Protein AF-A0A7S0E9S9-F1 (afdb_monomer_lite)

Secondary structure (DSSP, 8-state):
---EEEEEEEEEES---EE-PPPP-HHHHHHH--S-TT-EE-HHHHHHSTTSS-TTSSSS-HHHHHHHHHTTS---EEEEEEEEEEEEE-TT-TTTSHHHH-TTHHHHHHHHTGGGS-HHHHHHHHHHHHSTTSS-HHHHHHHHHHHHH-TT-HHHHHHHHHHHHHTT-HHHHHHHHHHHHHHS-TT--HHHHHHHHHHHHHT-HHHHHHHHHHHHHHHHHHHHHHTTB-TTS-BPPPGGG------

Sequence (247 aa):
DVNLVYANQQFFYESKWQWNVPELRVDDAIVHGPLPLMTLWKRRLWEATPHGFDEALPKGHEDWAFWLQLTRLPLQSRKIPEFLTQYRFKANSKMRNRERNNPEVPRLMRTLFADLYPVRKLLIDHYLLLQPKGFSESVQMDVSVSQHLHPHRSTPHLWVGMILQSKGDLKAACRAYNQSKLLSQPYDWQAAFRLWKALLLLGDARRAAREEEELRSLWGPVQLGWYGTDVDGRIVPHEADLPLLRD

Radius of gyration: 20.39 Å; chains: 1; bounding box: 50×35×62 Å

Foldseek 3Di:
DAFKEAEKAAEDDPDGDTGQQDDDDLVCLLPPNRGDPPIDGHVVLCVQQVCQLPLLQQPDCSSSLNSNSSNVDPHPYDYDHDNPHYDYDDPPDCVNCVCVVFVLRSLLSCLVVVVSDDVLSNLVSLVCCLAVPSDDPSRLVSLVVSCVVCVLALSSLQSVLSVCVSVVVLVSSLVSLVSSVVSDDLLSCSSLVSNLLSCLVVVVVVVNVVSVVSVCVNQNPVRSQQSCADPVSHRPPRPVPDDDPDD

pLDDT: mean 85.55, std 16.07, range [27.8, 98.62]

InterPro domains:
  IPR011990 Tetratricopeptide-like helical domain superfamily [SSF48452] (147-218)
  IPR029044 Nucleotide-diphospho-sugar transferases [G3DSA:3.90.550.10] (1-116)
  IPR029044 Nucleotide-diphospho-sugar transferases [SSF53448] (2-114)

Structure (mmCIF, N/CA/C/O backbone):
data_AF-A0A7S0E9S9-F1
#
_entry.id   AF-A0A7S0E9S9-F1
#
loop_
_atom_site.group_PDB
_atom_site.id
_atom_site.type_symbol
_atom_site.label_atom_id
_atom_site.label_alt_id
_atom_site.label_comp_id
_atom_site.label_asym_id
_atom_site.label_entity_id
_atom_site.label_seq_id
_atom_site.pdbx_PDB_ins_code
_atom_site.Cartn_x
_atom_site.Cartn_y
_atom_site.Cartn_z
_atom_site.occupancy
_atom_site.B_iso_or_equiv
_atom_site.auth_seq_id
_atom_site.auth_comp_id
_atom_site.auth_asym_id
_atom_site.auth_atom_id
_atom_site.pdbx_PDB_model_num
ATOM 1 N N . ASP A 1 1 ? 1.678 -14.579 -27.595 1.00 85.25 1 ASP A N 1
ATOM 2 C CA . ASP A 1 1 ? 1.693 -13.109 -27.748 1.00 85.25 1 ASP A CA 1
ATOM 3 C C . ASP A 1 1 ? 2.314 -12.378 -26.572 1.00 85.25 1 ASP A C 1
ATOM 5 O O . ASP A 1 1 ? 1.630 -12.080 -25.595 1.00 85.25 1 ASP A O 1
ATOM 9 N N . VAL A 1 2 ? 3.579 -11.973 -26.715 1.00 96.19 2 VAL A N 1
ATOM 10 C CA . VAL A 1 2 ? 4.258 -11.109 -25.735 1.00 96.19 2 VAL A CA 1
ATOM 11 C C . VAL A 1 2 ? 3.404 -9.868 -25.441 1.00 96.19 2 VAL A C 1
ATOM 13 O O . VAL A 1 2 ? 2.893 -9.219 -26.364 1.00 96.19 2 VAL A O 1
ATOM 16 N N . ASN A 1 3 ? 3.192 -9.566 -24.161 1.00 96.44 3 ASN A N 1
ATOM 17 C CA . ASN A 1 3 ? 2.394 -8.421 -23.709 1.00 96.44 3 ASN A CA 1
ATOM 18 C C . ASN A 1 3 ? 3.118 -7.502 -22.720 1.00 96.44 3 ASN A C 1
ATOM 20 O O . ASN A 1 3 ? 2.603 -6.419 -22.446 1.00 96.44 3 ASN A O 1
ATOM 24 N N . LEU A 1 4 ? 4.306 -7.897 -22.266 1.00 96.50 4 LEU A N 1
ATOM 25 C CA . LEU A 1 4 ? 5.179 -7.125 -21.395 1.00 96.50 4 LEU A CA 1
ATOM 26 C C . LEU A 1 4 ? 6.637 -7.392 -21.796 1.00 96.50 4 LEU A C 1
ATOM 28 O O . LEU A 1 4 ? 7.020 -8.540 -22.005 1.00 96.50 4 LEU A O 1
ATOM 32 N N . VAL A 1 5 ? 7.440 -6.344 -21.949 1.00 96.94 5 VAL A N 1
ATOM 33 C CA . VAL A 1 5 ? 8.847 -6.420 -22.354 1.00 96.94 5 VAL A CA 1
ATOM 34 C C . VAL A 1 5 ? 9.673 -5.533 -21.442 1.00 96.94 5 VAL A C 1
ATOM 36 O O . VAL A 1 5 ? 9.363 -4.359 -21.263 1.00 96.94 5 VAL A O 1
ATOM 39 N N . TYR A 1 6 ? 10.748 -6.082 -20.900 1.00 96.25 6 TYR A N 1
ATOM 40 C CA . TYR A 1 6 ? 11.690 -5.345 -20.068 1.00 96.25 6 TYR A CA 1
ATOM 41 C C . TYR A 1 6 ? 13.115 -5.779 -20.385 1.00 96.25 6 TYR A C 1
ATOM 43 O O . TYR A 1 6 ? 13.347 -6.823 -20.995 1.00 96.25 6 TYR A O 1
ATOM 51 N N . ALA A 1 7 ? 14.070 -4.954 -19.985 1.00 96.75 7 ALA A N 1
ATOM 52 C CA . ALA A 1 7 ? 15.483 -5.180 -20.228 1.00 96.75 7 ALA A CA 1
ATOM 53 C C . ALA A 1 7 ? 16.283 -4.938 -18.953 1.00 96.75 7 ALA A C 1
ATOM 55 O O . ALA A 1 7 ? 15.790 -4.305 -18.014 1.00 96.75 7 ALA A O 1
ATOM 56 N N . ASN A 1 8 ? 17.532 -5.391 -18.941 1.00 96.88 8 ASN A N 1
ATOM 57 C CA . ASN A 1 8 ? 18.446 -5.050 -17.864 1.00 96.88 8 ASN A CA 1
ATOM 58 C C . ASN A 1 8 ? 18.644 -3.525 -17.771 1.00 96.88 8 ASN A C 1
ATOM 60 O O . ASN A 1 8 ? 18.523 -2.789 -18.759 1.00 96.88 8 ASN A O 1
ATOM 64 N N . GLN A 1 9 ? 18.938 -3.044 -16.562 1.00 95.56 9 GLN A N 1
ATOM 65 C CA . GLN A 1 9 ? 19.070 -1.617 -16.276 1.00 95.56 9 GLN A CA 1
ATOM 66 C C . GLN A 1 9 ? 20.500 -1.262 -15.889 1.00 95.56 9 GLN A C 1
ATOM 68 O O . GLN A 1 9 ? 21.129 -1.950 -15.092 1.00 95.56 9 GLN A O 1
ATOM 73 N N . GLN A 1 10 ? 21.011 -0.163 -16.433 1.00 95.62 10 GLN A N 1
ATOM 74 C CA . GLN A 1 10 ? 22.318 0.376 -16.093 1.00 95.62 10 GLN A CA 1
ATOM 75 C C . GLN A 1 10 ? 22.183 1.808 -15.590 1.00 95.62 10 GLN A C 1
ATOM 77 O O . GLN A 1 10 ? 21.452 2.634 -16.146 1.00 95.62 10 GLN A O 1
ATOM 82 N N . PHE A 1 11 ? 22.903 2.100 -14.513 1.00 94.25 11 PHE A N 1
ATOM 83 C CA . PHE A 1 11 ? 23.080 3.459 -14.043 1.00 94.25 11 PHE A CA 1
ATOM 84 C C . PHE A 1 11 ? 24.145 4.187 -14.857 1.00 94.25 11 PHE A C 1
ATOM 86 O O . PHE A 1 11 ? 25.163 3.609 -15.234 1.00 94.25 11 PHE A O 1
ATOM 93 N N . PHE A 1 12 ? 23.907 5.475 -15.092 1.00 93.69 12 PHE A N 1
ATOM 94 C CA . PHE A 1 12 ? 24.896 6.400 -15.639 1.00 93.69 12 PHE A CA 1
ATOM 95 C C . PHE A 1 12 ? 24.984 7.669 -14.779 1.00 93.69 12 PHE A C 1
ATOM 97 O O . PHE A 1 12 ? 24.180 7.856 -13.864 1.00 93.69 12 PHE A O 1
ATOM 104 N N . TYR A 1 13 ? 25.923 8.564 -15.106 1.00 93.25 13 TYR A N 1
ATOM 105 C CA . TYR A 1 13 ? 26.271 9.785 -14.361 1.00 93.25 13 TYR A CA 1
ATOM 106 C C . TYR A 1 13 ? 27.179 9.504 -13.150 1.00 93.25 13 TYR A C 1
ATOM 108 O O . TYR A 1 13 ? 28.388 9.414 -13.337 1.00 93.25 13 TYR A O 1
ATOM 116 N N . GLU A 1 14 ? 26.644 9.323 -11.941 1.00 93.69 14 GLU A N 1
ATOM 117 C CA . GLU A 1 14 ? 27.456 9.130 -10.717 1.00 93.69 14 GLU A CA 1
ATOM 118 C C . GLU A 1 14 ? 27.648 7.651 -10.319 1.00 93.69 14 GLU A C 1
ATOM 120 O O . GLU A 1 14 ? 28.295 7.346 -9.321 1.00 93.69 14 GLU A O 1
ATOM 125 N N . SER A 1 15 ? 27.078 6.711 -11.073 1.00 91.44 15 SER A N 1
ATOM 126 C CA . SER A 1 15 ? 27.261 5.270 -10.870 1.00 91.44 15 SER A CA 1
ATOM 127 C C . SER A 1 15 ? 27.250 4.553 -12.213 1.00 91.44 15 SER A C 1
ATOM 129 O O . SER A 1 15 ? 26.647 5.040 -13.166 1.00 91.44 15 SER A O 1
ATOM 131 N N . LYS A 1 16 ? 27.920 3.399 -12.268 1.00 94.12 16 LYS A N 1
ATOM 132 C CA . LYS A 1 16 ? 27.912 2.455 -13.399 1.00 94.12 16 LYS A CA 1
ATOM 133 C C . LYS A 1 16 ? 27.284 1.112 -13.022 1.00 94.12 16 LYS A C 1
ATOM 135 O O . LYS A 1 16 ? 27.481 0.127 -13.728 1.00 94.12 16 LYS A O 1
ATOM 140 N N . TRP A 1 17 ? 26.595 1.053 -11.881 1.00 94.81 17 TRP A N 1
ATOM 141 C CA . TRP A 1 17 ? 25.988 -0.179 -11.394 1.00 94.81 17 TRP A CA 1
ATOM 142 C C . TRP A 1 17 ? 24.982 -0.737 -12.405 1.00 94.81 17 TRP A C 1
ATOM 144 O O . TRP A 1 17 ? 24.288 0.008 -13.102 1.00 94.81 17 TRP A O 1
ATOM 154 N N . GLN A 1 18 ? 24.933 -2.059 -12.476 1.00 95.75 18 GLN A N 1
ATOM 155 C CA . GLN A 1 18 ? 24.149 -2.817 -13.434 1.00 95.75 18 GLN A CA 1
ATOM 156 C C . GLN A 1 18 ? 23.179 -3.723 -12.683 1.00 95.75 18 GLN A C 1
ATOM 158 O O . GLN A 1 18 ? 23.591 -4.574 -11.894 1.00 95.75 18 GLN A O 1
ATOM 163 N N . TRP A 1 19 ? 21.892 -3.552 -12.961 1.00 93.62 19 TRP A N 1
ATOM 164 C CA . TRP A 1 19 ? 20.845 -4.452 -12.517 1.00 93.62 19 TRP A CA 1
ATOM 165 C C . TRP A 1 19 ? 20.581 -5.498 -13.592 1.00 93.62 19 TRP A C 1
ATOM 167 O O . TRP A 1 19 ? 20.004 -5.206 -14.644 1.00 93.62 19 TRP A O 1
ATOM 177 N N . ASN A 1 20 ? 20.978 -6.732 -13.301 1.00 95.12 20 ASN A N 1
ATOM 178 C CA . ASN A 1 20 ? 20.456 -7.887 -14.012 1.00 95.12 20 ASN A CA 1
ATOM 179 C C . ASN A 1 20 ? 19.049 -8.163 -13.476 1.00 95.12 20 ASN A C 1
ATOM 181 O O . ASN A 1 20 ? 18.901 -8.784 -12.426 1.00 95.12 20 ASN A O 1
ATOM 185 N N . VAL A 1 21 ? 18.032 -7.642 -14.163 1.00 93.62 21 VAL A N 1
ATOM 186 C CA . VAL A 1 21 ? 16.632 -7.732 -13.729 1.00 93.62 21 VAL A CA 1
ATOM 187 C C . VAL A 1 21 ? 16.229 -9.208 -13.732 1.00 93.62 21 VAL A C 1
ATOM 189 O O . VAL A 1 21 ? 16.442 -9.868 -14.751 1.00 93.62 21 VAL A O 1
ATOM 192 N N . PRO A 1 22 ? 15.705 -9.777 -12.638 1.00 91.50 22 PRO A N 1
ATOM 193 C CA . PRO A 1 22 ? 15.319 -11.185 -12.614 1.00 91.50 22 PRO A CA 1
ATOM 194 C C . PRO A 1 22 ? 14.169 -11.488 -13.589 1.00 91.50 22 PRO A C 1
ATOM 196 O O . PRO A 1 22 ? 13.550 -10.598 -14.181 1.00 91.50 22 PRO A O 1
ATOM 199 N N . GLU A 1 23 ? 13.891 -12.774 -13.802 1.00 92.00 23 GLU A N 1
ATOM 200 C CA . GLU A 1 23 ? 12.621 -13.156 -14.422 1.00 92.00 23 GLU A CA 1
ATOM 201 C C . GLU A 1 23 ? 11.463 -12.690 -13.533 1.00 92.00 23 GLU A C 1
ATOM 203 O O . GLU A 1 23 ? 11.547 -12.783 -12.308 1.00 92.00 23 GLU A O 1
ATOM 208 N N . LEU A 1 24 ? 10.396 -12.171 -14.142 1.00 90.56 24 LEU A N 1
ATOM 209 C CA . LEU A 1 24 ? 9.262 -11.631 -13.402 1.00 90.56 24 LEU A CA 1
ATOM 210 C C . LEU A 1 24 ? 8.580 -12.745 -12.605 1.00 90.56 24 LEU A C 1
ATOM 212 O O . LEU A 1 24 ? 8.007 -13.675 -13.174 1.00 90.56 24 LEU A O 1
ATOM 216 N N . ARG A 1 25 ? 8.604 -12.617 -11.279 1.00 88.31 25 ARG A N 1
ATOM 217 C CA . ARG A 1 25 ? 7.921 -13.524 -10.362 1.00 88.31 25 ARG A CA 1
ATOM 218 C C . ARG A 1 25 ? 7.172 -12.741 -9.297 1.00 88.31 25 ARG A C 1
ATOM 220 O O . ARG A 1 25 ? 7.616 -11.682 -8.863 1.00 88.31 25 ARG A O 1
ATOM 227 N N . VAL A 1 26 ? 6.029 -13.273 -8.873 1.00 85.19 26 VAL A N 1
ATOM 228 C CA . VAL A 1 26 ? 5.164 -12.605 -7.891 1.00 85.19 26 VAL A CA 1
ATOM 229 C C . VAL A 1 26 ? 5.835 -12.514 -6.519 1.00 85.19 26 VAL A C 1
ATOM 231 O O . VAL A 1 26 ? 5.758 -11.471 -5.881 1.00 85.19 26 VAL A O 1
ATOM 234 N N . ASP A 1 27 ? 6.525 -13.571 -6.088 1.00 86.44 27 ASP A N 1
ATOM 235 C CA . ASP A 1 27 ? 7.239 -13.636 -4.806 1.00 86.44 27 ASP A CA 1
ATOM 236 C C . ASP A 1 27 ? 8.378 -12.611 -4.704 1.00 86.44 27 ASP A C 1
ATOM 238 O O . ASP A 1 27 ? 8.562 -11.999 -3.657 1.00 86.44 27 ASP A O 1
ATOM 242 N N . ASP A 1 28 ? 9.096 -12.366 -5.798 1.00 86.56 28 ASP A N 1
ATOM 243 C CA . ASP A 1 28 ? 10.108 -11.308 -5.869 1.00 86.56 28 ASP A CA 1
ATOM 244 C C . ASP A 1 28 ? 9.462 -9.913 -5.937 1.00 86.56 28 ASP A C 1
ATOM 246 O O . ASP A 1 28 ? 9.847 -8.983 -5.219 1.00 86.56 28 ASP A O 1
ATOM 250 N N . ALA A 1 29 ? 8.396 -9.783 -6.737 1.00 88.25 29 ALA A N 1
ATOM 251 C CA . ALA A 1 29 ? 7.676 -8.531 -6.917 1.00 88.25 29 ALA A CA 1
ATOM 252 C C . ALA A 1 29 ? 7.143 -7.960 -5.600 1.00 88.25 29 ALA A C 1
ATOM 254 O O . ALA A 1 29 ? 7.216 -6.750 -5.407 1.00 88.25 29 ALA A O 1
ATOM 255 N N . ILE A 1 30 ? 6.640 -8.797 -4.685 1.00 88.19 30 ILE A N 1
ATOM 256 C CA . ILE A 1 30 ? 6.103 -8.345 -3.389 1.00 88.19 30 ILE A CA 1
ATOM 257 C C . ILE A 1 30 ? 7.173 -7.818 -2.422 1.00 88.19 30 ILE A C 1
ATOM 259 O O . ILE A 1 30 ? 6.808 -7.134 -1.460 1.00 88.19 30 ILE A O 1
ATOM 263 N N . VAL A 1 31 ? 8.461 -8.108 -2.660 1.00 82.44 31 VAL A N 1
ATOM 264 C CA . VAL A 1 31 ? 9.576 -7.707 -1.782 1.00 82.44 31 VAL A CA 1
ATOM 265 C C . VAL A 1 31 ? 10.400 -6.562 -2.368 1.00 82.44 31 VAL A C 1
ATOM 267 O O . VAL A 1 31 ? 10.740 -5.640 -1.629 1.00 82.44 31 VAL A O 1
ATOM 270 N N . HIS A 1 32 ? 10.725 -6.605 -3.662 1.00 77.94 32 HIS A N 1
ATOM 271 C CA . HIS A 1 32 ? 11.773 -5.748 -4.231 1.00 77.94 32 HIS A CA 1
ATOM 272 C C . HIS A 1 32 ? 11.301 -4.750 -5.292 1.00 77.94 32 HIS A C 1
ATOM 274 O O . HIS A 1 32 ? 12.059 -3.847 -5.642 1.00 77.94 32 HIS A O 1
ATOM 280 N N . GLY A 1 33 ? 10.066 -4.873 -5.785 1.00 80.56 33 GLY A N 1
ATOM 281 C CA . GLY A 1 33 ? 9.650 -4.166 -6.995 1.00 80.56 33 GLY A CA 1
ATOM 282 C C . GLY A 1 33 ? 10.328 -4.794 -8.223 1.00 80.56 33 GLY A C 1
ATOM 283 O O . GLY A 1 33 ? 11.543 -4.700 -8.385 1.00 80.56 33 GLY A O 1
ATOM 284 N N . PRO A 1 34 ? 9.579 -5.464 -9.109 1.00 82.75 34 PRO A N 1
ATOM 285 C CA . PRO A 1 34 ? 10.188 -6.469 -9.979 1.00 82.75 34 PRO A CA 1
ATOM 286 C C . PRO A 1 34 ? 10.826 -5.909 -11.255 1.00 82.75 34 PRO A C 1
ATOM 288 O O . PRO A 1 34 ? 11.568 -6.624 -11.925 1.00 82.75 34 PRO A O 1
ATOM 291 N N . LEU A 1 35 ? 10.490 -4.676 -11.654 1.00 91.00 35 LEU A N 1
ATOM 292 C CA . LEU A 1 35 ? 10.733 -4.191 -13.012 1.00 91.00 35 LEU A CA 1
ATOM 293 C C . LEU A 1 35 ? 11.212 -2.731 -13.046 1.00 91.00 35 LEU A C 1
ATOM 295 O O . LEU A 1 35 ? 10.729 -1.902 -12.269 1.00 91.00 35 LEU A O 1
ATOM 299 N N . PRO A 1 36 ? 12.108 -2.374 -13.985 1.00 90.56 36 PRO A N 1
ATOM 300 C CA . PRO A 1 36 ? 12.452 -0.984 -14.253 1.00 90.56 36 PRO A CA 1
ATOM 301 C C . PRO A 1 36 ? 11.240 -0.162 -14.703 1.00 90.56 36 PRO A C 1
ATOM 303 O O . PRO A 1 36 ? 10.400 -0.647 -15.462 1.00 90.56 36 PRO A O 1
ATOM 306 N N . LEU A 1 37 ? 11.216 1.125 -14.345 1.00 84.25 37 LEU A N 1
ATOM 307 C CA . LEU A 1 37 ? 10.158 2.067 -14.743 1.00 84.25 37 LEU A CA 1
ATOM 308 C C . LEU A 1 37 ? 9.925 2.124 -16.267 1.00 84.25 37 LEU A C 1
ATOM 310 O O . LEU A 1 37 ? 8.798 2.293 -16.711 1.00 84.25 37 LEU A O 1
ATOM 314 N N . MET A 1 38 ? 10.983 1.952 -17.068 1.00 89.06 38 MET A N 1
ATOM 315 C CA . MET A 1 38 ? 10.934 2.007 -18.540 1.00 89.06 38 MET A CA 1
ATOM 316 C C . MET A 1 38 ? 10.473 0.694 -19.197 1.00 89.06 38 MET A C 1
ATOM 318 O O . MET A 1 38 ? 10.679 0.495 -20.394 1.00 89.06 38 MET A O 1
ATOM 322 N N . THR A 1 39 ? 9.891 -0.225 -18.426 1.00 93.88 39 THR A N 1
ATOM 323 C CA . THR A 1 39 ? 9.260 -1.437 -18.962 1.00 93.88 39 THR A CA 1
ATOM 324 C C . THR A 1 39 ? 8.202 -1.057 -19.997 1.00 93.88 39 THR A C 1
ATOM 326 O O . THR A 1 39 ? 7.487 -0.078 -19.830 1.00 93.88 39 THR A O 1
ATOM 329 N N . LEU A 1 40 ? 8.082 -1.829 -21.075 1.00 95.56 40 LEU A N 1
ATOM 330 C CA . LEU A 1 40 ? 7.039 -1.645 -22.078 1.00 95.56 40 LEU A CA 1
ATOM 331 C C . LEU A 1 40 ? 5.944 -2.685 -21.875 1.00 95.56 40 LEU A C 1
ATOM 333 O O . LEU A 1 40 ? 6.213 -3.867 -21.673 1.00 95.56 40 LEU A O 1
ATOM 337 N N . TRP A 1 41 ? 4.691 -2.267 -21.987 1.00 95.75 41 TRP A N 1
ATOM 338 C CA . TRP A 1 41 ? 3.542 -3.158 -21.880 1.00 95.75 41 TRP A CA 1
ATOM 339 C C . TRP A 1 41 ? 2.504 -2.832 -22.949 1.00 95.75 41 TRP A C 1
ATOM 341 O O . TRP A 1 41 ? 2.408 -1.710 -23.447 1.00 95.75 41 TRP A O 1
ATOM 351 N N . LYS A 1 42 ? 1.699 -3.829 -23.329 1.00 96.25 42 LYS A N 1
ATOM 352 C CA . LYS A 1 42 ? 0.546 -3.593 -24.206 1.00 96.25 42 LYS A CA 1
ATOM 353 C C . LYS A 1 42 ? -0.498 -2.764 -23.461 1.00 96.25 42 LYS A C 1
ATOM 355 O O . LYS A 1 42 ? -0.819 -3.072 -22.317 1.00 96.25 42 LYS A O 1
ATOM 360 N N . ARG A 1 43 ? -1.115 -1.800 -24.152 1.00 95.56 43 ARG A N 1
ATOM 361 C CA . ARG A 1 43 ? -2.188 -0.932 -23.629 1.00 95.56 43 ARG A CA 1
ATOM 362 C C . ARG A 1 43 ? -3.297 -1.693 -22.887 1.00 95.56 43 ARG A C 1
ATOM 364 O O . ARG A 1 43 ? -3.730 -1.244 -21.837 1.00 95.56 43 ARG A O 1
ATOM 371 N N . ARG A 1 44 ? -3.678 -2.884 -23.361 1.00 94.81 44 ARG A N 1
ATOM 372 C CA . ARG A 1 44 ? -4.679 -3.737 -22.694 1.00 94.81 44 ARG A CA 1
ATOM 373 C C . ARG A 1 44 ? -4.346 -4.088 -21.237 1.00 94.81 44 ARG A C 1
ATOM 375 O O . ARG A 1 44 ? -5.254 -4.360 -20.470 1.00 94.81 44 ARG A O 1
ATOM 382 N N . LEU A 1 45 ? -3.060 -4.136 -20.866 1.00 95.19 45 LEU A N 1
ATOM 383 C CA . LEU A 1 45 ? -2.653 -4.372 -19.478 1.00 95.19 45 LEU A CA 1
ATOM 384 C C . LEU A 1 45 ? -2.936 -3.140 -18.612 1.00 95.19 45 LEU A C 1
ATOM 386 O O . LEU A 1 45 ? -3.454 -3.296 -17.518 1.00 95.19 45 LEU A O 1
ATOM 390 N N . TRP A 1 46 ? -2.686 -1.935 -19.134 1.00 94.75 46 TRP A N 1
ATOM 391 C CA . TRP A 1 46 ? -3.034 -0.676 -18.466 1.00 94.75 46 TRP A CA 1
ATOM 392 C C . TRP A 1 46 ? -4.544 -0.538 -18.248 1.00 94.75 46 TRP A C 1
ATOM 394 O O . TRP A 1 46 ? -4.997 -0.178 -17.170 1.00 94.75 46 TRP A O 1
ATOM 404 N N . GLU A 1 47 ? -5.336 -0.872 -19.265 1.00 94.25 47 GLU A N 1
ATOM 405 C CA . GLU A 1 47 ? -6.801 -0.830 -19.175 1.00 94.25 47 GLU A CA 1
ATOM 406 C C . GLU A 1 47 ? -7.365 -1.881 -18.202 1.00 94.25 47 GLU A C 1
ATOM 408 O O . GLU A 1 47 ? -8.459 -1.701 -17.677 1.00 94.25 47 GLU A O 1
ATOM 413 N N . ALA A 1 48 ? -6.619 -2.961 -17.940 1.00 93.19 48 ALA A N 1
ATOM 414 C CA . ALA A 1 48 ? -7.006 -4.027 -17.017 1.00 93.19 48 ALA A CA 1
ATOM 415 C C . ALA A 1 48 ? -6.557 -3.787 -15.564 1.00 93.19 48 ALA A C 1
ATOM 417 O O . ALA A 1 48 ? -7.007 -4.501 -14.669 1.00 93.19 48 ALA A O 1
ATOM 418 N N . THR A 1 49 ? -5.674 -2.817 -15.308 1.00 91.19 49 THR A N 1
ATOM 419 C CA . THR A 1 49 ? -5.244 -2.456 -13.950 1.00 91.19 49 THR A CA 1
ATOM 420 C C . THR A 1 49 ? -6.144 -1.363 -13.378 1.00 91.19 49 THR A C 1
ATOM 422 O O . THR A 1 49 ? -6.125 -0.240 -13.893 1.00 91.19 49 THR A O 1
ATOM 425 N N . PRO A 1 50 ? -6.924 -1.638 -12.319 1.00 80.75 50 PRO A N 1
ATOM 426 C CA . PRO A 1 50 ? -7.707 -0.602 -11.669 1.00 80.75 50 PRO A CA 1
ATOM 427 C C . PRO A 1 50 ? -6.726 0.372 -11.012 1.00 80.75 50 PRO A C 1
ATOM 429 O O . PRO A 1 50 ? -6.014 -0.015 -10.100 1.00 80.75 50 PRO A O 1
ATOM 432 N N . HIS A 1 51 ? -6.705 1.632 -11.456 1.00 85.50 51 HIS A N 1
ATOM 433 C CA . HIS A 1 51 ? -5.889 2.741 -10.919 1.00 85.50 51 HIS A CA 1
ATOM 434 C C . HIS A 1 51 ? -4.489 2.940 -11.513 1.00 85.50 51 HIS A C 1
ATOM 436 O O . HIS A 1 51 ? -3.857 3.932 -11.169 1.00 85.50 51 HIS A O 1
ATOM 442 N N . GLY A 1 52 ? -4.025 2.093 -12.440 1.00 89.69 52 GLY A N 1
ATOM 443 C CA . GLY A 1 52 ? -2.738 2.304 -13.119 1.00 89.69 52 GLY A CA 1
ATOM 444 C C . GLY A 1 52 ? -1.594 2.557 -12.124 1.00 89.69 52 GLY A C 1
ATOM 445 O O . GLY A 1 52 ? -1.379 1.755 -11.213 1.00 89.69 52 GLY A O 1
ATOM 446 N N . PHE A 1 53 ? -0.896 3.686 -12.274 1.00 90.75 53 PHE A N 1
ATOM 447 C CA . PHE A 1 53 ? -0.022 4.223 -11.226 1.00 90.75 53 PHE A CA 1
ATOM 448 C C . PHE A 1 53 ? -0.886 4.777 -10.090 1.00 90.75 53 PHE A C 1
ATOM 450 O O . PHE A 1 53 ? -1.492 5.833 -10.237 1.00 90.75 53 PHE A O 1
ATOM 457 N N . ASP A 1 54 ? -0.968 4.043 -8.979 1.00 90.75 54 ASP A N 1
ATOM 458 C CA . ASP A 1 54 ? -1.964 4.312 -7.941 1.00 90.75 54 ASP A CA 1
ATOM 459 C C . ASP A 1 54 ? -1.689 5.631 -7.187 1.00 90.75 54 ASP A C 1
ATOM 461 O O . ASP A 1 54 ? -0.879 5.681 -6.261 1.00 90.75 54 ASP A O 1
ATOM 465 N N . GLU A 1 55 ? -2.406 6.689 -7.574 1.00 87.75 55 GLU A N 1
ATOM 466 C CA . GLU A 1 55 ? -2.309 8.044 -7.009 1.00 87.75 55 GLU A CA 1
ATOM 467 C C . GLU A 1 55 ? -2.839 8.160 -5.573 1.00 87.75 55 GLU A C 1
ATOM 469 O O . GLU A 1 55 ? -2.615 9.174 -4.910 1.00 87.75 55 GLU A O 1
ATOM 474 N N . ALA A 1 56 ? -3.518 7.129 -5.056 1.00 87.06 56 ALA A N 1
ATOM 475 C CA . ALA A 1 56 ? -3.916 7.139 -3.660 1.00 87.06 56 ALA A CA 1
ATOM 476 C C . ALA A 1 56 ? -2.712 6.937 -2.731 1.00 87.06 56 ALA A C 1
ATOM 478 O O . ALA A 1 56 ? -2.782 7.346 -1.570 1.00 87.06 56 ALA A O 1
ATOM 479 N N . LEU A 1 57 ? -1.620 6.323 -3.196 1.00 88.62 57 LEU A N 1
ATOM 480 C CA . LEU A 1 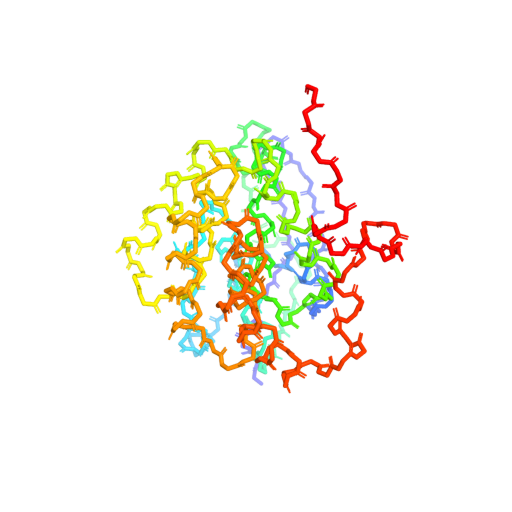57 ? -0.424 6.153 -2.378 1.00 88.62 57 LEU A CA 1
ATOM 481 C C . LEU A 1 57 ? 0.278 7.496 -2.131 1.00 88.62 57 LEU A C 1
ATOM 483 O O . LEU A 1 57 ? 0.499 8.263 -3.067 1.00 88.62 57 LEU A O 1
ATOM 487 N N . PRO A 1 58 ? 0.704 7.772 -0.885 1.00 84.44 58 PRO A N 1
ATOM 488 C CA . PRO A 1 58 ? 1.615 8.876 -0.613 1.00 84.44 58 PRO A CA 1
ATOM 489 C C . PRO A 1 58 ? 2.894 8.766 -1.441 1.00 84.44 58 PRO A C 1
ATOM 491 O O . PRO A 1 58 ? 3.369 7.660 -1.697 1.00 84.44 58 PRO A O 1
ATOM 494 N N . LYS A 1 59 ? 3.463 9.913 -1.827 1.00 75.38 59 LYS A N 1
ATOM 495 C CA . LYS A 1 59 ? 4.400 10.033 -2.957 1.00 75.38 59 LYS A CA 1
ATOM 496 C C . LYS A 1 59 ? 5.453 8.921 -3.051 1.00 75.38 59 LYS A C 1
ATOM 498 O O . LYS A 1 59 ? 6.278 8.709 -2.148 1.00 75.38 59 LYS A O 1
ATOM 503 N N . GLY A 1 60 ? 5.513 8.338 -4.244 1.00 74.81 60 GLY A N 1
ATOM 504 C CA . GLY A 1 60 ? 6.418 7.287 -4.682 1.00 74.81 60 GLY A CA 1
ATOM 505 C C . GLY A 1 60 ? 5.877 5.870 -4.409 1.00 74.81 60 GLY A C 1
ATOM 506 O O . GLY A 1 60 ? 5.151 5.645 -3.449 1.00 74.81 60 GLY A O 1
ATOM 507 N N . HIS A 1 61 ? 6.415 4.867 -5.109 1.00 82.81 61 HIS A N 1
ATOM 508 C CA . HIS A 1 61 ? 5.956 3.462 -5.125 1.00 82.81 61 HIS A CA 1
ATOM 509 C C . HIS A 1 61 ? 4.675 3.286 -5.951 1.00 82.81 61 HIS A C 1
ATOM 511 O O . HIS A 1 61 ? 4.110 2.198 -5.940 1.00 82.81 61 HIS A O 1
ATOM 517 N N . GLU A 1 62 ? 4.230 4.302 -6.697 1.00 88.69 62 GLU A N 1
ATOM 518 C CA . GLU A 1 62 ? 3.124 4.161 -7.647 1.00 88.69 62 GLU A CA 1
ATOM 519 C C . GLU A 1 62 ? 3.499 3.163 -8.753 1.00 88.69 62 GLU A C 1
ATOM 521 O O . GLU A 1 62 ? 2.667 2.379 -9.204 1.00 88.69 62 GLU A O 1
ATOM 526 N N . ASP A 1 63 ? 4.777 3.146 -9.146 1.00 88.31 63 ASP A N 1
ATOM 527 C CA . ASP A 1 63 ? 5.363 2.170 -10.061 1.00 88.31 63 ASP A CA 1
ATOM 528 C C . ASP A 1 63 ? 5.335 0.755 -9.486 1.00 88.31 63 ASP A C 1
ATOM 530 O O . ASP A 1 63 ? 4.845 -0.168 -10.132 1.00 88.31 63 ASP A O 1
ATOM 534 N N . TRP A 1 64 ? 5.781 0.584 -8.241 1.00 89.50 64 TRP A N 1
ATOM 535 C CA . TRP A 1 64 ? 5.701 -0.704 -7.560 1.00 89.50 64 TRP A CA 1
ATOM 536 C C . TRP A 1 64 ? 4.247 -1.174 -7.427 1.00 89.50 64 TRP A C 1
ATOM 538 O O . TRP A 1 64 ? 3.935 -2.319 -7.754 1.00 89.50 64 TRP A O 1
ATOM 548 N N . ALA A 1 65 ? 3.333 -0.288 -7.038 1.00 92.00 65 ALA A N 1
ATOM 549 C CA . ALA A 1 65 ? 1.913 -0.595 -6.958 1.00 92.00 65 ALA A CA 1
ATOM 550 C C . ALA A 1 65 ? 1.339 -1.030 -8.310 1.00 92.00 65 ALA A C 1
ATOM 552 O O . ALA A 1 65 ? 0.593 -2.007 -8.374 1.00 92.00 65 ALA A O 1
ATOM 553 N N . PHE A 1 66 ? 1.722 -0.364 -9.398 1.00 93.00 66 PHE A N 1
ATOM 554 C CA . PHE A 1 66 ? 1.346 -0.774 -10.745 1.00 93.00 66 PHE A CA 1
ATOM 555 C C . PHE A 1 66 ? 1.885 -2.173 -11.087 1.00 93.00 66 PHE A C 1
ATOM 557 O O . PHE A 1 66 ? 1.137 -3.028 -11.566 1.00 93.00 66 PHE A O 1
ATOM 564 N N . TRP A 1 67 ? 3.146 -2.472 -10.758 1.00 92.12 67 TRP A N 1
ATOM 565 C CA . TRP A 1 67 ? 3.720 -3.804 -10.968 1.00 92.12 67 TRP A CA 1
ATOM 566 C C . TRP A 1 67 ? 2.994 -4.901 -10.189 1.00 92.12 67 TRP A C 1
ATOM 568 O O . TRP A 1 67 ? 2.723 -5.959 -10.754 1.00 92.12 67 TRP A O 1
ATOM 578 N N . LEU A 1 68 ? 2.619 -4.650 -8.933 1.00 92.56 68 LEU A N 1
ATOM 579 C CA . LEU A 1 68 ? 1.832 -5.595 -8.131 1.00 92.56 68 LEU A CA 1
ATOM 580 C C . LEU A 1 68 ? 0.423 -5.817 -8.690 1.00 92.56 68 LEU A C 1
ATOM 582 O O . LEU A 1 68 ? -0.170 -6.872 -8.484 1.00 92.56 68 LEU A O 1
ATOM 586 N N . GLN A 1 69 ? -0.153 -4.846 -9.395 1.00 93.25 69 GLN A N 1
ATOM 587 C CA . GLN A 1 69 ? -1.413 -5.069 -10.103 1.00 93.25 69 GLN A CA 1
ATOM 588 C C . GLN A 1 69 ? -1.207 -5.943 -11.342 1.00 93.25 69 GLN A C 1
ATOM 590 O O . GLN A 1 69 ? -1.989 -6.864 -11.573 1.00 93.25 69 GLN A O 1
ATOM 595 N N . LEU A 1 70 ? -0.132 -5.717 -12.108 1.00 92.69 70 LEU A N 1
ATOM 596 C CA . LEU A 1 70 ? 0.169 -6.520 -13.296 1.00 92.69 70 LEU A CA 1
ATOM 597 C C . LEU A 1 70 ? 0.398 -7.999 -12.977 1.00 92.69 70 LEU A C 1
ATOM 599 O O . LEU A 1 70 ? 0.010 -8.844 -13.781 1.00 92.69 70 LEU A O 1
ATOM 603 N N . THR A 1 71 ? 0.974 -8.336 -11.818 1.00 90.81 71 THR A N 1
ATOM 604 C CA . THR A 1 71 ? 1.189 -9.741 -11.418 1.00 90.81 71 THR A CA 1
ATOM 605 C C . THR A 1 71 ? -0.106 -10.543 -11.257 1.00 90.81 71 THR A C 1
ATOM 607 O O . THR A 1 71 ? -0.053 -11.770 -11.225 1.00 90.81 71 THR A O 1
ATOM 610 N N . ARG A 1 72 ? -1.269 -9.879 -11.203 1.00 90.62 72 ARG A N 1
ATOM 611 C CA . ARG A 1 72 ? -2.598 -10.512 -11.157 1.00 90.62 72 ARG A CA 1
ATOM 612 C C . ARG A 1 72 ? -3.166 -10.843 -12.541 1.00 90.62 72 ARG A C 1
ATOM 614 O O . ARG A 1 72 ? -4.229 -11.449 -12.640 1.00 90.62 72 ARG A O 1
ATOM 621 N N . LEU A 1 73 ? -2.490 -10.433 -13.613 1.00 92.44 73 LEU A N 1
ATOM 622 C CA . LEU A 1 73 ? -2.934 -10.613 -14.993 1.00 92.44 73 LEU A CA 1
ATOM 623 C C . LEU A 1 73 ? -2.175 -11.763 -15.676 1.00 92.44 73 LEU A C 1
ATOM 625 O O . LEU A 1 73 ? -1.063 -12.103 -15.273 1.00 92.44 73 LEU A O 1
ATOM 629 N N . PRO A 1 74 ? -2.725 -12.355 -16.754 1.00 91.81 74 PRO A N 1
ATOM 630 C CA . PRO A 1 74 ? -2.013 -13.349 -17.553 1.00 91.81 74 PRO A CA 1
ATOM 631 C C . PRO A 1 74 ? -0.881 -12.679 -18.351 1.00 91.81 74 PRO A C 1
ATOM 633 O O . PRO A 1 74 ? -1.049 -12.249 -19.502 1.00 91.81 74 PRO A O 1
ATOM 636 N N . LEU A 1 75 ? 0.285 -12.558 -17.720 1.00 93.94 75 LEU A N 1
ATOM 637 C CA . LEU A 1 75 ? 1.474 -11.967 -18.319 1.00 93.94 75 LEU A CA 1
ATOM 638 C C . LEU A 1 75 ? 2.183 -12.974 -19.232 1.00 93.94 75 LEU A C 1
ATOM 640 O O . LEU A 1 75 ? 2.433 -14.119 -18.873 1.00 93.94 75 LEU A O 1
ATOM 644 N N . GLN A 1 76 ? 2.525 -12.513 -20.429 1.00 95.06 76 GLN A N 1
ATOM 645 C CA . GLN A 1 76 ? 3.450 -13.156 -21.355 1.00 95.06 76 GLN A CA 1
ATOM 646 C C . GLN A 1 76 ? 4.631 -12.204 -21.501 1.00 95.06 76 GLN A C 1
ATOM 648 O O . GLN A 1 76 ? 4.705 -11.406 -22.444 1.00 95.06 76 GLN A O 1
ATOM 653 N N . SER A 1 77 ? 5.490 -12.222 -20.487 1.00 94.62 77 SER A N 1
ATOM 654 C CA . SER A 1 77 ? 6.647 -11.347 -20.397 1.00 94.62 77 SER A CA 1
ATOM 655 C C . SER A 1 77 ? 7.795 -11.836 -21.278 1.00 94.62 77 SER A C 1
ATOM 657 O O . SER A 1 77 ? 7.979 -13.033 -21.493 1.00 94.62 77 SER A O 1
ATOM 659 N N . ARG A 1 78 ? 8.588 -10.895 -21.788 1.00 95.81 78 ARG A N 1
ATOM 660 C CA . ARG A 1 78 ? 9.860 -11.172 -22.455 1.00 95.81 78 ARG A CA 1
ATOM 661 C C . ARG A 1 78 ? 10.944 -10.274 -21.880 1.00 95.81 78 ARG A C 1
ATOM 663 O O . ARG A 1 78 ? 10.885 -9.055 -22.039 1.00 95.81 78 ARG A O 1
ATOM 670 N N . LYS A 1 79 ? 11.949 -10.893 -21.269 1.00 95.94 79 LYS A N 1
ATOM 671 C CA . LYS A 1 79 ? 13.175 -10.218 -20.859 1.00 95.94 79 LYS A CA 1
ATOM 672 C C . LYS A 1 79 ? 14.152 -10.114 -22.033 1.00 95.94 79 LYS A C 1
ATOM 674 O O . LYS A 1 79 ? 14.340 -11.068 -22.788 1.00 95.94 79 LYS A O 1
ATOM 679 N N . ILE A 1 80 ? 14.782 -8.954 -22.163 1.00 96.88 80 ILE A N 1
ATOM 680 C CA . ILE A 1 80 ? 15.897 -8.680 -23.071 1.00 96.88 80 ILE A CA 1
ATOM 681 C C . ILE A 1 80 ? 17.183 -8.602 -22.219 1.00 96.88 80 ILE A C 1
ATOM 683 O O . ILE A 1 80 ? 17.225 -7.805 -21.277 1.00 96.88 80 ILE A O 1
ATOM 687 N N . PRO A 1 81 ? 18.205 -9.449 -22.457 1.00 96.81 81 PRO A N 1
ATOM 688 C CA . PRO A 1 81 ? 19.388 -9.527 -21.591 1.00 96.81 81 PRO A CA 1
ATOM 689 C C . PRO A 1 81 ? 20.325 -8.307 -21.689 1.00 96.81 81 PRO A C 1
ATOM 691 O O . PRO A 1 81 ? 21.199 -8.128 -20.842 1.00 96.81 81 PRO A O 1
ATOM 694 N N . GLU A 1 82 ? 20.162 -7.451 -22.691 1.00 97.56 82 GLU A N 1
ATOM 695 C CA . GLU A 1 82 ? 20.955 -6.241 -22.880 1.00 97.56 82 GLU A CA 1
ATOM 696 C C . GLU A 1 82 ? 20.564 -5.119 -21.901 1.00 97.56 82 GLU A C 1
ATOM 698 O O . GLU A 1 82 ? 19.418 -4.996 -21.463 1.00 97.56 82 GLU A O 1
ATOM 703 N N . PHE A 1 83 ? 21.522 -4.244 -21.582 1.00 96.50 83 PHE A N 1
ATOM 704 C CA . PHE A 1 83 ? 21.323 -3.071 -20.722 1.00 96.50 83 PHE A CA 1
ATOM 705 C C . PHE A 1 83 ? 20.656 -1.910 -21.475 1.00 96.50 83 PHE A C 1
ATOM 707 O O . PHE A 1 83 ? 21.258 -0.859 -21.701 1.00 96.50 83 PHE A O 1
ATOM 714 N N . LEU A 1 84 ? 19.404 -2.100 -21.890 1.00 95.88 84 LEU A N 1
ATOM 715 C CA . LEU A 1 84 ? 18.668 -1.103 -22.678 1.00 95.88 84 LEU A CA 1
ATOM 716 C C . LEU A 1 84 ? 17.979 -0.041 -21.815 1.00 95.88 84 LEU A C 1
ATOM 718 O O . LEU A 1 84 ? 17.680 1.046 -22.307 1.00 95.88 84 LEU A O 1
ATOM 722 N N . THR A 1 85 ? 17.766 -0.309 -20.524 1.00 94.75 85 THR A N 1
ATOM 723 C CA . THR A 1 85 ? 17.212 0.696 -19.612 1.00 94.75 85 THR A CA 1
ATOM 724 C C . THR A 1 85 ? 18.337 1.525 -19.004 1.00 94.75 85 THR A C 1
ATOM 726 O O . THR A 1 85 ? 19.058 1.066 -18.122 1.00 94.75 85 THR A O 1
ATOM 729 N N . GLN A 1 86 ? 18.481 2.771 -19.450 1.00 93.31 86 GLN A N 1
ATOM 730 C CA . GLN A 1 86 ? 19.500 3.693 -18.948 1.00 93.31 86 GLN A CA 1
ATOM 731 C C . GLN A 1 86 ? 18.885 4.643 -17.917 1.00 93.31 86 GLN A C 1
ATOM 733 O O . GLN A 1 86 ? 17.982 5.417 -18.232 1.00 93.31 86 GLN A O 1
ATOM 738 N N . TYR A 1 87 ? 19.366 4.599 -16.674 1.00 90.69 87 TYR A N 1
ATOM 739 C CA . TYR A 1 87 ? 18.811 5.395 -15.579 1.00 90.69 87 TYR A CA 1
ATOM 740 C C . TYR A 1 87 ? 19.856 6.319 -14.965 1.00 90.69 87 TYR A C 1
ATOM 742 O O . TYR A 1 87 ? 20.927 5.894 -14.535 1.00 90.69 87 TYR A O 1
ATOM 750 N N . ARG A 1 88 ? 19.538 7.613 -14.898 1.00 91.50 88 ARG A N 1
ATOM 751 C CA . ARG A 1 88 ? 20.458 8.610 -14.353 1.00 91.50 88 ARG A CA 1
ATOM 752 C C . ARG A 1 88 ? 20.575 8.440 -12.843 1.00 91.50 88 ARG A C 1
ATOM 754 O O . ARG A 1 88 ? 19.630 8.715 -12.106 1.00 91.50 88 ARG A O 1
ATOM 761 N N . PHE A 1 89 ? 21.757 8.069 -12.373 1.00 88.06 89 PHE A N 1
ATOM 762 C CA . PHE A 1 89 ? 22.037 7.961 -10.951 1.00 88.06 89 PHE A CA 1
ATOM 763 C C . PHE A 1 89 ? 22.590 9.277 -10.404 1.00 88.06 89 PHE A C 1
ATOM 765 O O . PHE A 1 89 ? 23.553 9.817 -10.940 1.00 88.06 89 PHE A O 1
ATOM 772 N N . LYS A 1 90 ? 21.983 9.770 -9.320 1.00 88.69 90 LYS A N 1
ATOM 773 C CA . LYS A 1 90 ? 22.505 10.847 -8.470 1.00 88.69 90 LYS A CA 1
ATOM 774 C C . LYS A 1 90 ? 22.472 10.367 -7.023 1.00 88.69 90 LYS A C 1
ATOM 776 O O . LYS A 1 90 ? 21.396 9.974 -6.558 1.00 88.69 90 LYS A O 1
ATOM 781 N N . ALA A 1 91 ? 23.597 10.426 -6.318 1.00 79.44 91 ALA A N 1
ATOM 782 C CA . ALA A 1 91 ? 23.746 9.904 -4.960 1.00 79.44 91 ALA A CA 1
ATOM 783 C C . ALA A 1 91 ? 22.723 10.516 -3.986 1.00 79.44 91 ALA A C 1
ATOM 785 O O . ALA A 1 91 ? 22.107 9.802 -3.201 1.00 79.44 91 ALA A O 1
ATOM 786 N N . ASN A 1 92 ? 22.451 11.817 -4.127 1.00 78.44 92 ASN A N 1
ATOM 787 C CA . ASN A 1 92 ? 21.526 12.567 -3.270 1.00 78.44 92 ASN A CA 1
ATOM 788 C C . ASN A 1 92 ? 20.126 12.757 -3.885 1.00 78.44 92 ASN A C 1
ATOM 790 O O . ASN A 1 92 ? 19.439 13.739 -3.606 1.00 78.44 92 ASN A O 1
ATOM 794 N N . SER A 1 93 ? 19.686 11.842 -4.753 1.00 75.81 93 SER A N 1
ATOM 795 C CA . SER A 1 93 ? 18.328 11.891 -5.307 1.00 75.81 93 SER A CA 1
ATOM 796 C C . SER A 1 93 ? 17.268 11.577 -4.248 1.00 75.81 93 SER A C 1
ATOM 798 O O . SER A 1 93 ? 17.430 10.651 -3.449 1.00 75.81 93 SER A O 1
ATOM 800 N N . LYS A 1 94 ? 16.121 12.272 -4.324 1.00 67.06 94 LYS A N 1
ATOM 801 C CA . LYS A 1 94 ? 14.919 11.980 -3.522 1.00 67.06 94 LYS A CA 1
ATOM 802 C C . LYS A 1 94 ? 14.514 10.504 -3.594 1.00 67.06 94 LYS A C 1
ATOM 804 O O . LYS A 1 94 ? 14.076 9.961 -2.591 1.00 67.06 94 LYS A O 1
ATOM 809 N N . MET A 1 95 ? 14.723 9.845 -4.738 1.00 67.81 95 MET A N 1
ATOM 810 C CA . MET A 1 95 ? 14.402 8.425 -4.918 1.00 67.81 95 MET A CA 1
ATOM 811 C C . MET A 1 95 ? 15.284 7.499 -4.061 1.00 67.81 95 MET A C 1
ATOM 813 O O . MET A 1 95 ? 14.813 6.477 -3.581 1.00 67.81 95 MET A O 1
ATOM 817 N N . ARG A 1 96 ? 16.563 7.842 -3.843 1.00 68.50 96 ARG A N 1
ATOM 818 C CA . ARG A 1 96 ? 17.534 6.951 -3.173 1.00 68.50 96 ARG A CA 1
ATOM 819 C C . ARG A 1 96 ? 17.442 6.979 -1.657 1.00 68.50 96 ARG A C 1
ATOM 821 O O . ARG A 1 96 ? 17.693 5.966 -1.020 1.00 68.50 96 ARG A O 1
ATOM 828 N N . ASN A 1 97 ? 17.047 8.113 -1.095 1.00 65.94 97 ASN A N 1
ATOM 829 C CA . ASN A 1 97 ? 16.858 8.239 0.346 1.00 65.94 97 ASN A CA 1
ATOM 830 C C . ASN A 1 97 ? 15.413 7.959 0.766 1.00 65.94 97 ASN A C 1
ATOM 832 O O . ASN A 1 97 ? 15.093 8.110 1.936 1.00 65.94 97 ASN A O 1
ATOM 836 N N . ARG A 1 98 ? 14.524 7.565 -0.157 1.00 67.38 98 ARG A N 1
ATOM 837 C CA . ARG A 1 98 ? 13.088 7.548 0.127 1.00 67.38 98 ARG A CA 1
ATOM 838 C C . ARG A 1 98 ? 12.681 6.521 1.168 1.00 67.38 98 ARG A C 1
ATOM 840 O O . ARG A 1 98 ? 11.963 6.891 2.077 1.00 67.38 98 ARG A O 1
ATOM 847 N N . GLU A 1 99 ? 13.152 5.281 1.089 1.00 63.22 99 GLU A N 1
ATOM 848 C CA . GLU A 1 99 ? 12.809 4.267 2.102 1.00 63.22 99 GLU A CA 1
ATOM 849 C C . GLU A 1 99 ? 13.441 4.577 3.462 1.00 63.22 99 GLU A C 1
ATOM 851 O O . GLU A 1 99 ? 12.845 4.315 4.502 1.00 63.22 99 GLU A O 1
ATOM 856 N N . ARG A 1 100 ? 14.627 5.200 3.456 1.00 68.56 100 ARG A N 1
ATOM 857 C CA . ARG A 1 100 ? 15.269 5.704 4.675 1.00 68.56 100 ARG A CA 1
ATOM 858 C C . ARG A 1 100 ? 14.481 6.861 5.293 1.00 68.56 100 ARG A C 1
ATOM 860 O O . ARG A 1 100 ? 14.419 6.961 6.513 1.00 68.56 100 ARG A O 1
ATOM 867 N N . ASN A 1 101 ? 13.919 7.733 4.462 1.00 72.44 101 ASN A N 1
ATOM 868 C CA . ASN A 1 101 ? 13.243 8.950 4.902 1.00 72.44 101 ASN A CA 1
ATOM 869 C C . ASN A 1 101 ? 11.758 8.718 5.210 1.00 72.44 101 ASN A C 1
ATOM 871 O O . ASN A 1 101 ? 11.233 9.367 6.106 1.00 72.44 101 ASN A O 1
ATOM 875 N N . ASN A 1 102 ? 11.116 7.789 4.496 1.00 80.00 102 ASN A N 1
ATOM 876 C CA . ASN A 1 102 ? 9.687 7.492 4.564 1.00 80.00 102 ASN A CA 1
ATOM 877 C C . ASN A 1 102 ? 9.444 5.967 4.689 1.00 80.00 102 ASN A C 1
ATOM 879 O O . ASN A 1 102 ? 8.819 5.360 3.806 1.00 80.00 102 ASN A O 1
ATOM 883 N N . PRO A 1 103 ? 9.951 5.302 5.747 1.00 84.44 103 PRO A N 1
ATOM 884 C CA . PRO A 1 103 ? 9.797 3.856 5.933 1.00 84.44 103 PRO A CA 1
ATOM 885 C C . PRO A 1 103 ? 8.329 3.404 6.043 1.00 84.44 103 PRO A C 1
ATOM 887 O O . PRO A 1 103 ? 8.035 2.211 5.950 1.00 84.44 103 PRO A O 1
ATOM 890 N N . GLU A 1 104 ? 7.398 4.329 6.275 1.00 89.75 104 GLU A N 1
ATOM 891 C CA . GLU A 1 104 ? 5.958 4.105 6.328 1.00 89.75 104 GLU A CA 1
ATOM 892 C C . GLU A 1 104 ? 5.324 3.802 4.968 1.00 89.75 104 GLU A C 1
ATOM 894 O O . GLU A 1 104 ? 4.388 3.009 4.925 1.00 89.75 104 GLU A O 1
ATOM 899 N N . VAL A 1 105 ? 5.835 4.327 3.849 1.00 89.00 105 VAL A N 1
ATOM 900 C CA . VAL A 1 105 ? 5.153 4.170 2.547 1.00 89.00 105 VAL A CA 1
ATOM 901 C C . VAL A 1 105 ? 5.113 2.708 2.079 1.00 89.00 105 VAL A C 1
ATOM 903 O O . VAL A 1 105 ? 4.034 2.254 1.694 1.00 89.00 105 VAL A O 1
ATOM 906 N N . PRO A 1 106 ? 6.187 1.900 2.210 1.00 88.69 106 PRO A N 1
ATOM 907 C CA . PRO A 1 106 ? 6.088 0.459 1.978 1.00 88.69 106 PRO A CA 1
ATOM 908 C C . PRO A 1 106 ? 5.044 -0.239 2.862 1.00 88.69 106 PRO A C 1
ATOM 910 O O . PRO A 1 106 ? 4.479 -1.249 2.454 1.00 88.69 106 PRO A O 1
ATOM 913 N N . ARG A 1 107 ? 4.763 0.268 4.072 1.00 91.25 107 ARG A N 1
ATOM 914 C CA . ARG A 1 107 ? 3.706 -0.275 4.947 1.00 91.25 107 ARG A CA 1
ATOM 915 C C . ARG A 1 107 ? 2.326 0.041 4.377 1.00 91.25 107 ARG A C 1
ATOM 917 O O . ARG A 1 107 ? 1.498 -0.858 4.284 1.00 91.25 107 ARG A O 1
ATOM 924 N N . LEU A 1 108 ? 2.115 1.277 3.924 1.00 94.31 108 LEU A N 1
ATOM 925 C CA . LEU A 1 108 ? 0.872 1.700 3.268 1.00 94.31 108 LEU A CA 1
ATOM 926 C C . LEU A 1 108 ? 0.611 0.897 1.990 1.00 94.31 108 LEU A C 1
ATOM 928 O O . LEU A 1 108 ? -0.487 0.377 1.804 1.00 94.31 108 LEU A O 1
ATOM 932 N N . MET A 1 109 ? 1.639 0.686 1.166 1.00 92.56 109 MET A N 1
ATOM 933 C CA . MET A 1 109 ? 1.551 -0.180 -0.011 1.00 92.56 109 MET A CA 1
ATOM 934 C C . MET A 1 109 ? 1.106 -1.605 0.358 1.00 92.56 109 MET A C 1
ATOM 936 O O . MET A 1 109 ? 0.235 -2.166 -0.301 1.00 92.56 109 MET A O 1
ATOM 940 N N . ARG A 1 110 ? 1.628 -2.187 1.446 1.00 92.00 110 ARG A N 1
ATOM 941 C CA . ARG A 1 110 ? 1.183 -3.515 1.901 1.00 92.00 110 ARG A CA 1
ATOM 942 C C . ARG A 1 110 ? -0.267 -3.528 2.373 1.00 92.00 110 ARG A C 1
ATOM 944 O O . ARG A 1 110 ? -0.971 -4.479 2.065 1.00 92.00 110 ARG A O 1
ATOM 951 N N . THR A 1 111 ? -0.737 -2.472 3.039 1.00 93.44 111 THR A N 1
ATOM 952 C CA . THR A 1 111 ? -2.166 -2.355 3.393 1.00 93.44 111 THR A CA 1
ATOM 953 C C . THR A 1 111 ? -3.073 -2.185 2.169 1.00 93.44 111 THR A C 1
ATOM 955 O O . THR A 1 111 ? -4.226 -2.603 2.207 1.00 93.44 111 THR A O 1
ATOM 958 N N . LEU A 1 112 ? -2.559 -1.620 1.069 1.00 91.88 112 LEU A N 1
ATOM 959 C CA . LEU A 1 112 ? -3.282 -1.501 -0.201 1.00 91.88 112 LEU A CA 1
ATOM 960 C C . LEU A 1 112 ? -3.412 -2.854 -0.922 1.00 91.88 112 LEU A C 1
ATOM 962 O O . LEU A 1 112 ? -4.446 -3.132 -1.520 1.00 91.88 112 LEU A O 1
ATOM 966 N N . PHE A 1 113 ? -2.387 -3.703 -0.835 1.00 91.44 113 PHE A N 1
ATOM 967 C CA . PHE A 1 113 ? -2.356 -5.045 -1.429 1.00 91.44 113 PHE A CA 1
ATOM 968 C C . PHE A 1 113 ? -2.386 -6.142 -0.361 1.00 91.44 113 PHE A C 1
ATOM 970 O O . PHE A 1 113 ? -1.593 -7.082 -0.402 1.00 91.44 113 PHE A O 1
ATOM 977 N N . ALA A 1 114 ? -3.272 -5.998 0.626 1.00 91.06 114 ALA A N 1
ATOM 978 C CA . ALA A 1 114 ? -3.309 -6.852 1.810 1.00 91.06 114 ALA A CA 1
ATOM 979 C C . ALA A 1 114 ? -3.490 -8.352 1.501 1.00 91.06 114 ALA A C 1
ATOM 981 O O . ALA A 1 114 ? -3.035 -9.196 2.265 1.00 91.06 114 ALA A O 1
ATOM 982 N N . ASP A 1 115 ? -4.094 -8.693 0.364 1.00 87.62 115 ASP A N 1
ATOM 983 C CA . ASP A 1 115 ? -4.241 -10.062 -0.138 1.00 87.62 115 ASP A CA 1
ATOM 984 C C . ASP A 1 115 ? -2.902 -10.748 -0.467 1.00 87.62 115 ASP A C 1
ATOM 986 O O . ASP A 1 115 ? -2.812 -11.973 -0.423 1.00 87.62 115 ASP A O 1
ATOM 990 N N . LEU A 1 116 ? -1.850 -9.978 -0.766 1.00 89.62 116 LEU A N 1
ATOM 991 C CA . LEU A 1 116 ? -0.530 -10.505 -1.132 1.00 89.62 116 LEU A CA 1
ATOM 992 C C . LEU A 1 116 ? 0.393 -10.746 0.068 1.00 89.62 116 LEU A C 1
ATOM 994 O O . LEU A 1 116 ? 1.477 -11.308 -0.098 1.00 89.62 116 LEU A O 1
ATOM 998 N N . TYR A 1 117 ? 0.004 -10.309 1.268 1.00 87.75 117 TYR A N 1
ATOM 999 C CA . TYR A 1 117 ? 0.865 -10.351 2.446 1.00 87.75 117 TYR A CA 1
ATOM 1000 C C . TYR A 1 117 ? 0.256 -11.212 3.556 1.00 87.75 117 TYR A C 1
ATOM 1002 O O . TYR A 1 117 ? -0.942 -11.128 3.824 1.00 87.75 117 TYR A O 1
ATOM 1010 N N . PRO A 1 118 ? 1.073 -12.004 4.280 1.00 84.69 118 PRO A N 1
ATOM 1011 C CA . PRO A 1 118 ? 0.597 -12.710 5.460 1.00 84.69 118 PRO A CA 1
ATOM 1012 C C . PRO A 1 118 ? -0.002 -11.728 6.464 1.00 84.69 118 PRO A C 1
ATOM 1014 O O . PRO A 1 118 ? 0.599 -10.691 6.755 1.00 84.69 118 PRO A O 1
ATOM 1017 N N . VAL A 1 119 ? -1.137 -12.072 7.071 1.00 82.81 119 VAL A N 1
ATOM 1018 C CA . VAL A 1 119 ? -1.829 -11.138 7.971 1.00 82.81 119 VAL A CA 1
ATOM 1019 C C . VAL A 1 119 ? -0.950 -10.691 9.142 1.00 82.81 119 VAL A C 1
ATOM 1021 O O . VAL A 1 119 ? -0.962 -9.517 9.508 1.00 82.81 119 VAL A O 1
ATOM 1024 N N . ARG A 1 120 ? -0.083 -11.570 9.663 1.00 80.12 120 ARG A N 1
ATOM 1025 C CA . ARG A 1 120 ? 0.913 -11.198 10.681 1.00 80.12 120 ARG A CA 1
ATOM 1026 C C . ARG A 1 120 ? 1.781 -10.014 10.245 1.00 80.12 120 ARG A C 1
ATOM 1028 O O . ARG A 1 120 ? 2.040 -9.115 11.040 1.00 80.12 120 ARG A O 1
ATOM 1035 N N . LYS A 1 121 ? 2.215 -9.986 8.981 1.00 84.44 121 LYS A N 1
ATOM 1036 C CA . LYS A 1 121 ? 3.024 -8.888 8.438 1.00 84.44 121 LYS A CA 1
ATOM 1037 C C . LYS A 1 121 ? 2.238 -7.577 8.423 1.00 84.44 121 LYS A C 1
ATOM 1039 O O . LYS A 1 121 ? 2.802 -6.550 8.801 1.00 84.44 121 LYS A O 1
ATOM 1044 N N . LEU A 1 122 ? 0.962 -7.631 8.039 1.00 88.69 122 LEU A N 1
ATOM 1045 C CA . LEU A 1 122 ? 0.061 -6.476 8.018 1.00 88.69 122 LEU A CA 1
ATOM 1046 C C . LEU A 1 122 ? -0.224 -5.946 9.425 1.00 88.69 122 LEU A C 1
ATOM 1048 O O . LEU A 1 122 ? -0.214 -4.740 9.642 1.00 88.69 122 LEU A O 1
ATOM 1052 N N . LEU A 1 123 ? -0.396 -6.825 10.415 1.00 85.62 123 LEU A N 1
ATOM 1053 C CA . LEU A 1 123 ? -0.550 -6.404 11.809 1.00 85.62 123 LEU A CA 1
ATOM 1054 C C . LEU A 1 123 ? 0.704 -5.725 12.364 1.00 85.62 123 LEU A C 1
ATOM 1056 O O . LEU A 1 123 ? 0.579 -4.719 13.060 1.00 85.62 123 LEU A O 1
ATOM 1060 N N . ILE A 1 124 ? 1.897 -6.219 12.017 1.00 84.06 124 ILE A N 1
ATOM 1061 C CA . ILE A 1 124 ? 3.162 -5.545 12.347 1.00 84.06 124 ILE A CA 1
ATOM 1062 C C . ILE A 1 124 ? 3.211 -4.159 11.691 1.00 84.06 124 ILE A C 1
ATOM 1064 O O . ILE A 1 124 ? 3.588 -3.186 12.339 1.00 84.06 124 ILE A O 1
ATOM 1068 N N . ASP A 1 125 ? 2.814 -4.046 10.421 1.00 90.31 125 ASP A N 1
ATOM 1069 C CA . ASP A 1 125 ? 2.756 -2.753 9.735 1.00 90.31 125 ASP A CA 1
ATOM 1070 C C . ASP A 1 125 ? 1.778 -1.791 10.415 1.00 90.31 125 ASP A C 1
ATOM 1072 O O . ASP A 1 125 ? 2.149 -0.651 10.678 1.00 90.31 125 ASP A O 1
ATOM 1076 N N . HIS A 1 126 ? 0.581 -2.253 10.784 1.00 93.62 126 HIS A N 1
ATOM 1077 C CA . HIS A 1 126 ? -0.382 -1.454 11.541 1.00 93.62 126 HIS A CA 1
ATOM 1078 C C . HIS A 1 126 ? 0.180 -0.986 12.886 1.00 93.62 126 HIS A C 1
ATOM 1080 O O . HIS A 1 126 ? 0.027 0.180 13.236 1.00 93.62 126 HIS A O 1
ATOM 1086 N N . TYR A 1 127 ? 0.834 -1.876 13.638 1.00 89.12 127 TYR A N 1
ATOM 1087 C CA . TYR A 1 127 ? 1.458 -1.528 14.914 1.00 89.12 127 TYR A CA 1
ATOM 1088 C C . TYR A 1 127 ? 2.498 -0.416 14.743 1.00 89.12 127 TYR A C 1
ATOM 1090 O O . TYR A 1 127 ? 2.466 0.562 15.486 1.00 89.12 127 TYR A O 1
ATOM 1098 N N . LEU A 1 128 ? 3.375 -0.536 13.738 1.00 87.69 128 LEU A N 1
ATOM 1099 C CA . LEU A 1 128 ? 4.415 0.453 13.444 1.00 87.69 128 LEU A CA 1
ATOM 1100 C C . LEU A 1 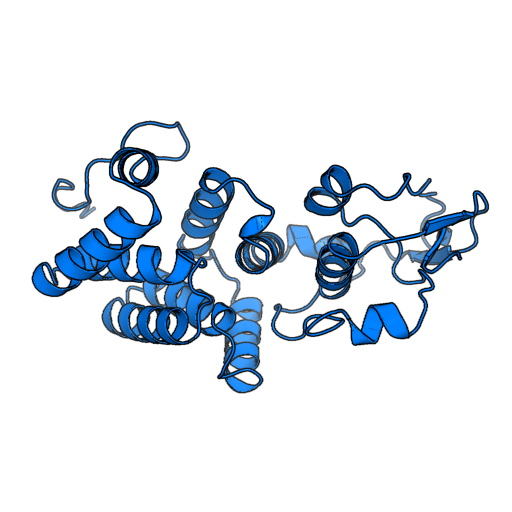128 ? 3.837 1.793 12.974 1.00 87.69 128 LEU A C 1
ATOM 1102 O O . LEU A 1 128 ? 4.346 2.840 13.362 1.00 87.69 128 LEU A O 1
ATOM 1106 N N . LEU A 1 129 ? 2.772 1.771 12.169 1.00 93.81 129 LEU A N 1
ATOM 1107 C CA . LEU A 1 129 ? 2.072 2.977 11.717 1.00 93.81 129 LEU A CA 1
ATOM 1108 C C . LEU A 1 129 ? 1.364 3.710 12.869 1.00 93.81 129 LEU A C 1
ATOM 1110 O O . LEU A 1 129 ? 1.252 4.932 12.836 1.00 93.81 129 LEU A O 1
ATOM 1114 N N . LEU A 1 130 ? 0.913 2.980 13.894 1.00 92.75 130 LEU A N 1
ATOM 1115 C CA . LEU A 1 130 ? 0.247 3.541 15.075 1.00 92.75 130 LEU A CA 1
ATOM 1116 C C . LEU A 1 130 ? 1.214 4.069 16.146 1.00 92.75 130 LEU A C 1
ATOM 1118 O O . LEU A 1 130 ? 0.766 4.761 17.060 1.00 92.75 130 LEU A O 1
ATOM 1122 N N . GLN A 1 131 ? 2.514 3.764 16.058 1.00 87.19 131 GLN A N 1
ATOM 1123 C CA . GLN A 1 131 ? 3.512 4.306 16.985 1.00 87.19 131 GLN A CA 1
ATOM 1124 C C . GLN A 1 131 ? 3.621 5.836 16.871 1.00 87.19 131 GLN A C 1
ATOM 1126 O O . GLN A 1 131 ? 3.314 6.412 15.819 1.00 87.19 131 GLN A O 1
ATOM 1131 N N . PRO A 1 132 ? 4.137 6.523 17.907 1.00 83.12 132 PRO A N 1
ATOM 1132 C CA . PRO A 1 132 ? 4.549 7.915 17.776 1.00 83.12 132 PRO A CA 1
ATOM 1133 C C . PRO A 1 132 ? 5.489 8.086 16.574 1.00 83.12 132 PRO A C 1
ATOM 1135 O O . PRO A 1 132 ? 6.468 7.355 16.437 1.00 83.12 132 PRO A O 1
ATOM 1138 N N . LYS A 1 133 ? 5.197 9.056 15.698 1.00 84.94 133 LYS A N 1
ATOM 1139 C CA . LYS A 1 133 ? 5.916 9.284 14.425 1.00 84.94 133 LYS A CA 1
ATOM 1140 C C . LYS A 1 133 ? 5.826 8.125 13.414 1.00 84.94 133 LYS A C 1
ATOM 1142 O O . LYS A 1 133 ? 6.622 8.084 12.481 1.00 84.94 133 LYS A O 1
ATOM 1147 N N . GLY A 1 134 ? 4.843 7.228 13.546 1.00 88.62 134 GLY A N 1
ATOM 1148 C CA . GLY A 1 134 ? 4.564 6.170 12.565 1.00 88.62 134 GLY A CA 1
ATOM 1149 C C . GLY A 1 134 ? 4.203 6.702 11.170 1.00 88.62 134 GLY A C 1
ATOM 1150 O O . GLY A 1 134 ? 4.405 6.006 10.178 1.00 88.62 134 GLY A O 1
ATOM 1151 N N . PHE A 1 135 ? 3.757 7.960 11.096 1.00 92.75 135 PHE A N 1
ATOM 1152 C CA . PHE A 1 135 ? 3.618 8.743 9.870 1.00 92.75 135 PHE A CA 1
ATOM 1153 C C . PHE A 1 135 ? 4.404 10.053 9.985 1.00 92.75 135 PHE A C 1
ATOM 1155 O O . PHE A 1 135 ? 4.158 10.837 10.911 1.00 92.75 135 PHE A O 1
ATOM 1162 N N . SER A 1 136 ? 5.281 10.343 9.021 1.00 92.19 136 SER A N 1
ATOM 1163 C CA . SER A 1 136 ? 5.856 11.686 8.870 1.00 92.19 136 SER A CA 1
ATOM 1164 C C . SER A 1 136 ? 4.774 12.726 8.553 1.00 92.19 136 SER A C 1
ATOM 1166 O O . SER A 1 136 ? 3.727 12.402 7.992 1.00 92.19 136 SER A O 1
ATOM 1168 N N . GLU A 1 137 ? 5.022 14.001 8.868 1.00 91.69 137 GLU A N 1
ATOM 1169 C CA . GLU A 1 137 ? 4.091 15.096 8.544 1.00 91.69 137 GLU A CA 1
ATOM 1170 C C . GLU A 1 137 ? 3.789 15.174 7.042 1.00 91.69 137 GLU A C 1
ATOM 1172 O O . GLU A 1 137 ? 2.638 15.362 6.647 1.00 91.69 137 GLU A O 1
ATOM 1177 N N . SER A 1 138 ? 4.803 14.951 6.198 1.00 90.56 138 SER A N 1
ATOM 1178 C CA . SER A 1 138 ? 4.629 14.901 4.746 1.00 90.56 138 SER A CA 1
ATOM 1179 C C . SER A 1 138 ? 3.679 13.791 4.311 1.00 90.56 138 SER A C 1
ATOM 1181 O O . SER A 1 138 ? 2.807 14.035 3.482 1.00 90.56 138 SER A O 1
ATOM 1183 N N . VAL A 1 139 ? 3.802 12.592 4.889 1.00 92.25 139 VAL A N 1
ATOM 1184 C CA . VAL A 1 139 ? 2.919 11.476 4.535 1.00 92.25 139 VAL A CA 1
ATOM 1185 C C . VAL A 1 139 ? 1.514 11.695 5.092 1.00 92.25 139 VAL A C 1
ATOM 1187 O O . VAL A 1 139 ? 0.549 11.368 4.414 1.00 92.25 139 VAL A O 1
ATOM 1190 N N . GLN A 1 140 ? 1.359 12.311 6.269 1.00 94.38 140 GLN A N 1
ATOM 1191 C CA . GLN A 1 140 ? 0.032 12.685 6.779 1.00 94.38 140 GLN A CA 1
ATOM 1192 C C . GLN A 1 140 ? -0.686 13.659 5.834 1.00 94.38 140 GLN A C 1
ATOM 1194 O O . GLN A 1 140 ? -1.880 13.494 5.577 1.00 94.38 140 GLN A O 1
ATOM 1199 N N . MET A 1 141 ? 0.036 14.648 5.297 1.00 93.94 141 MET A N 1
ATOM 1200 C CA . MET A 1 141 ? -0.513 15.574 4.305 1.00 93.94 141 MET A CA 1
ATOM 1201 C C . MET A 1 141 ? -0.902 14.839 3.018 1.00 93.94 141 MET A C 1
ATOM 1203 O O . MET A 1 141 ? -2.023 15.003 2.542 1.00 93.94 141 MET A O 1
ATOM 1207 N N . ASP A 1 142 ? -0.019 13.993 2.485 1.00 94.06 142 ASP A N 1
ATOM 1208 C CA . ASP A 1 142 ? -0.300 13.221 1.271 1.00 94.06 142 ASP A CA 1
ATOM 1209 C C . ASP A 1 142 ? -1.505 12.268 1.463 1.00 94.06 142 ASP A C 1
ATOM 1211 O O . ASP A 1 142 ? -2.346 12.162 0.574 1.00 94.06 142 ASP A O 1
ATOM 1215 N N . VAL A 1 143 ? -1.662 11.637 2.637 1.00 95.75 143 VAL A N 1
ATOM 1216 C CA . VAL A 1 143 ? -2.843 10.816 2.978 1.00 95.75 143 VAL A CA 1
ATOM 1217 C C . VAL A 1 143 ? -4.127 11.653 3.001 1.00 95.75 143 VAL A C 1
ATOM 1219 O O . VAL A 1 143 ? -5.155 11.205 2.496 1.00 95.75 143 VAL A O 1
ATOM 1222 N N . SER A 1 144 ? -4.080 12.872 3.548 1.00 95.12 144 SER A N 1
ATOM 1223 C CA . SER A 1 144 ? -5.223 13.797 3.544 1.00 95.12 144 SER A CA 1
ATOM 1224 C C . SER A 1 144 ? -5.629 14.188 2.117 1.00 95.12 144 SER A C 1
ATO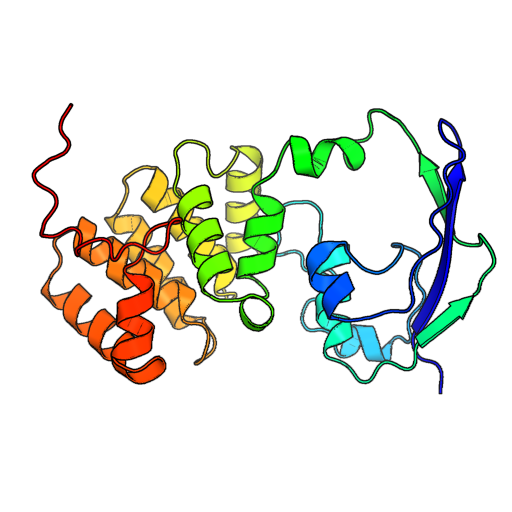M 1226 O O . SER A 1 144 ? -6.807 14.130 1.759 1.00 95.12 144 SER A O 1
ATOM 1228 N N . VAL A 1 145 ? -4.648 14.507 1.265 1.00 95.31 145 VAL A N 1
ATOM 1229 C CA . VAL A 1 145 ? -4.884 14.794 -0.159 1.00 95.31 145 VAL A CA 1
ATOM 1230 C C . VAL A 1 145 ? -5.470 13.572 -0.868 1.00 95.31 145 VAL A C 1
ATOM 1232 O O . VAL A 1 145 ? -6.459 13.701 -1.581 1.00 95.31 145 VAL A O 1
ATOM 1235 N N . SER A 1 146 ? -4.919 12.384 -0.624 1.00 94.88 146 SER A N 1
ATOM 1236 C CA . SER A 1 146 ? -5.412 11.122 -1.182 1.00 94.88 146 SER A CA 1
ATOM 1237 C C . SER A 1 146 ? -6.871 10.847 -0.800 1.00 94.88 146 SER A C 1
ATOM 1239 O O . SER A 1 146 ? -7.689 10.543 -1.667 1.00 94.88 146 SER A O 1
ATOM 1241 N N . GLN A 1 147 ? -7.245 11.039 0.470 1.00 96.19 147 GLN A N 1
ATOM 1242 C CA . GLN A 1 147 ? -8.636 10.908 0.916 1.00 96.19 147 GLN A CA 1
ATOM 1243 C C . GLN A 1 147 ? -9.560 11.909 0.209 1.00 96.19 147 GLN A C 1
ATOM 1245 O O . GLN A 1 147 ? -10.687 11.559 -0.139 1.00 96.19 147 GLN A O 1
ATOM 1250 N N . HIS A 1 148 ? -9.095 13.139 -0.017 1.00 95.69 148 HIS A N 1
ATOM 1251 C CA . HIS A 1 148 ? -9.867 14.169 -0.706 1.00 95.69 148 HIS A CA 1
ATOM 1252 C C . HIS A 1 148 ? -10.059 13.872 -2.201 1.00 95.69 148 HIS A C 1
ATOM 1254 O O . HIS A 1 148 ? -11.164 14.026 -2.714 1.00 95.69 148 HIS A O 1
ATOM 1260 N N . LEU A 1 149 ? -9.004 13.431 -2.892 1.00 94.62 149 LEU A N 1
ATOM 1261 C CA . LEU A 1 149 ? -9.047 13.098 -4.320 1.00 94.62 149 LEU A CA 1
ATOM 1262 C C . LEU A 1 149 ? -9.768 11.771 -4.592 1.00 94.62 149 LEU A C 1
ATOM 1264 O O . LEU A 1 149 ? -10.361 11.587 -5.656 1.00 94.62 149 LEU A O 1
ATOM 1268 N N . HIS A 1 150 ? -9.747 10.849 -3.629 1.00 93.94 150 HIS A N 1
ATOM 1269 C CA . HIS A 1 150 ? -10.316 9.511 -3.758 1.00 93.94 150 HIS A CA 1
ATOM 1270 C C . HIS A 1 150 ? -11.260 9.162 -2.593 1.00 93.94 150 HIS A C 1
ATOM 1272 O O . HIS A 1 150 ? -11.059 8.154 -1.909 1.00 93.94 150 HIS A O 1
ATOM 1278 N N . PRO A 1 151 ? -12.348 9.931 -2.384 1.00 95.25 151 PRO A N 1
ATOM 1279 C CA . PRO A 1 151 ? -13.207 9.797 -1.205 1.00 95.25 151 PRO A CA 1
ATOM 1280 C C . PRO A 1 151 ? -13.970 8.468 -1.143 1.00 95.25 151 PRO A C 1
ATOM 1282 O O . PRO A 1 151 ? -14.459 8.092 -0.079 1.00 95.25 151 PRO A O 1
ATOM 1285 N N . HIS A 1 152 ? -14.062 7.746 -2.262 1.00 94.75 152 HIS A N 1
ATOM 1286 C CA . HIS A 1 152 ? -14.737 6.451 -2.366 1.00 94.75 152 HIS A CA 1
ATOM 1287 C C . HIS A 1 152 ? -13.794 5.245 -2.262 1.00 94.75 152 HIS A C 1
ATOM 1289 O O . HIS A 1 152 ? -14.247 4.114 -2.407 1.00 94.75 152 HIS A O 1
ATOM 1295 N N . ARG A 1 153 ? -12.493 5.447 -2.021 1.00 92.62 153 ARG A N 1
ATOM 1296 C CA . ARG A 1 153 ? -11.552 4.341 -1.781 1.00 92.62 153 ARG A CA 1
ATOM 1297 C C . ARG A 1 153 ? -11.433 4.088 -0.285 1.00 92.62 153 ARG A C 1
ATOM 1299 O O . ARG A 1 153 ? -11.298 5.035 0.482 1.00 92.62 153 ARG A O 1
ATOM 1306 N N . SER A 1 154 ? -11.467 2.828 0.142 1.00 95.56 154 SER A N 1
ATOM 1307 C CA . SER A 1 154 ? -11.412 2.471 1.567 1.00 95.56 154 SER A CA 1
ATOM 1308 C C . SER A 1 154 ? -10.073 2.828 2.220 1.00 95.56 154 SER A C 1
ATOM 1310 O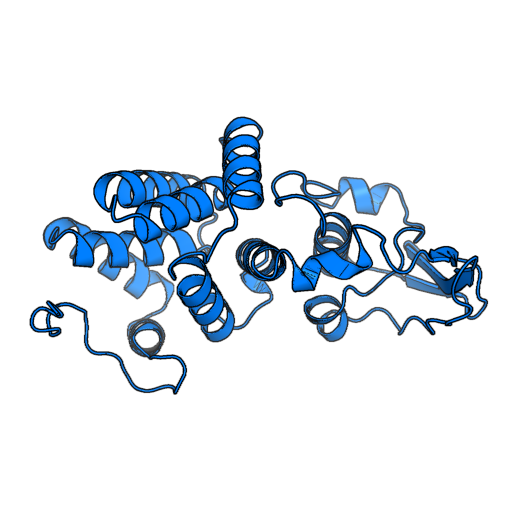 O . SER A 1 154 ? -10.049 3.311 3.355 1.00 95.56 154 SER A O 1
ATOM 1312 N N . THR A 1 155 ? -8.960 2.625 1.514 1.00 95.12 155 THR A N 1
ATOM 1313 C CA . THR A 1 155 ? -7.599 2.685 2.071 1.00 95.12 155 THR A CA 1
ATOM 1314 C C . THR A 1 155 ? -7.188 4.071 2.586 1.00 95.12 155 THR A C 1
ATOM 1316 O O . THR A 1 155 ? -6.660 4.144 3.695 1.00 95.12 155 THR A O 1
ATOM 1319 N N . PRO A 1 156 ? -7.481 5.193 1.896 1.00 96.19 156 PRO A N 1
ATOM 1320 C CA . PRO A 1 156 ? -7.219 6.519 2.456 1.00 96.19 156 PRO A CA 1
ATOM 1321 C C . PRO A 1 156 ? -7.938 6.769 3.790 1.00 96.19 156 PRO A C 1
ATOM 1323 O O . PRO A 1 156 ? -7.338 7.304 4.722 1.00 96.19 156 PRO A O 1
ATOM 1326 N N . HIS A 1 157 ? -9.189 6.312 3.941 1.00 98.12 157 HIS A N 1
ATOM 1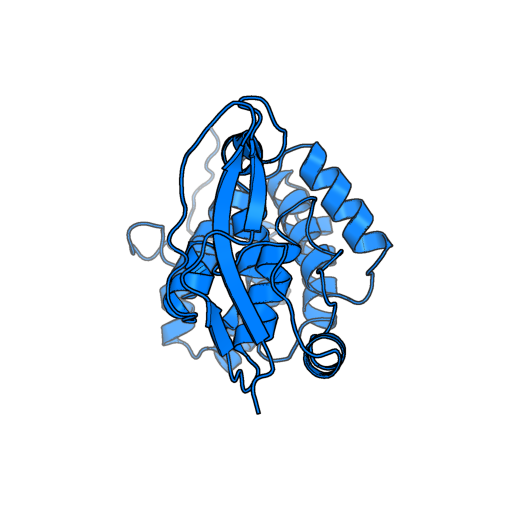327 C CA . HIS A 1 157 ? -9.914 6.410 5.218 1.00 98.12 157 HIS A CA 1
ATOM 1328 C C . HIS A 1 157 ? -9.299 5.524 6.308 1.00 98.12 157 HIS A C 1
ATOM 1330 O O . HIS A 1 157 ? -9.266 5.932 7.470 1.00 98.12 157 HIS A O 1
ATOM 1336 N N . LEU A 1 158 ? -8.770 4.347 5.947 1.00 98.12 158 LEU A N 1
ATOM 1337 C CA . LEU A 1 158 ? -8.033 3.477 6.871 1.00 98.12 158 LEU A CA 1
ATOM 1338 C C . LEU A 1 158 ? -6.813 4.211 7.441 1.00 98.12 158 LEU A C 1
ATOM 1340 O O . LEU A 1 158 ? -6.629 4.256 8.657 1.00 98.12 158 LEU A O 1
ATOM 1344 N N . TRP A 1 159 ? -6.002 4.824 6.576 1.00 97.88 159 TRP A N 1
ATOM 1345 C CA . TRP A 1 159 ? -4.798 5.545 6.991 1.00 97.88 159 TRP A CA 1
ATOM 1346 C C . TRP A 1 159 ? -5.117 6.796 7.808 1.00 97.88 159 TRP A C 1
ATOM 1348 O O . TRP A 1 159 ? -4.463 7.038 8.821 1.00 97.88 159 TRP A O 1
ATOM 1358 N N . VAL A 1 160 ? -6.159 7.551 7.441 1.00 98.19 160 VAL A N 1
ATOM 1359 C CA . VAL A 1 160 ? -6.650 8.676 8.256 1.00 98.19 160 VAL A CA 1
ATOM 1360 C C . VAL A 1 160 ? -7.066 8.204 9.649 1.00 98.19 160 VAL A C 1
ATOM 1362 O O . VAL A 1 160 ? -6.700 8.835 10.640 1.00 98.19 160 VAL A O 1
ATOM 1365 N N . GLY A 1 161 ? -7.759 7.067 9.753 1.00 98.25 161 GLY A N 1
ATOM 1366 C CA . GLY A 1 161 ? -8.092 6.462 11.041 1.00 98.25 161 GLY A CA 1
ATOM 1367 C C . GLY A 1 161 ? -6.855 6.125 11.878 1.00 98.25 161 GLY A C 1
ATOM 1368 O O . GLY A 1 161 ? -6.828 6.445 13.066 1.00 98.25 161 GLY A O 1
ATOM 1369 N N . MET A 1 162 ? -5.806 5.570 11.261 1.00 98.06 162 MET A N 1
ATOM 1370 C CA . MET A 1 162 ? -4.542 5.263 11.947 1.00 98.06 162 MET A CA 1
ATOM 1371 C C . MET A 1 162 ? -3.828 6.522 12.443 1.00 98.06 162 MET A C 1
ATOM 1373 O O . MET A 1 162 ? -3.385 6.552 13.589 1.00 98.06 162 MET A O 1
ATOM 1377 N N . ILE A 1 163 ? -3.780 7.580 11.630 1.00 97.44 163 ILE A N 1
ATOM 1378 C CA . ILE A 1 163 ? -3.190 8.873 12.012 1.00 97.44 163 ILE A CA 1
ATOM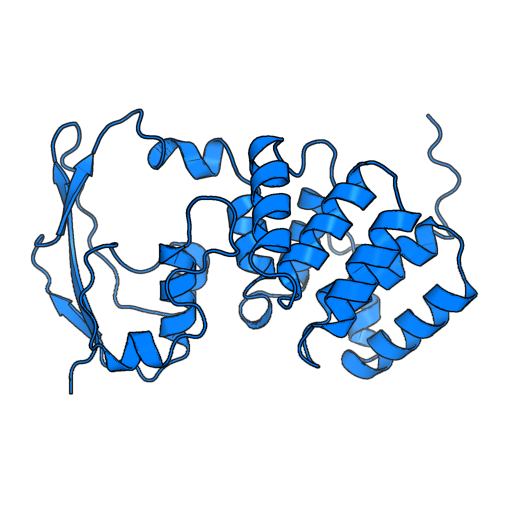 1379 C C . ILE A 1 163 ? -3.952 9.502 13.190 1.00 97.44 163 ILE A C 1
ATOM 1381 O O . ILE A 1 163 ? -3.345 10.064 14.102 1.00 97.44 163 ILE A O 1
ATOM 1385 N N . LEU A 1 164 ? -5.285 9.435 13.185 1.00 97.94 164 LEU A N 1
ATOM 1386 C CA . LEU A 1 164 ? -6.113 9.964 14.275 1.00 97.94 164 LEU A CA 1
ATOM 1387 C C . LEU A 1 164 ? -5.940 9.141 15.554 1.00 97.94 164 LEU A C 1
ATOM 1389 O O . LEU A 1 164 ? -5.786 9.707 16.637 1.00 97.94 164 LEU A O 1
ATOM 1393 N N . GLN A 1 165 ? -5.892 7.814 15.426 1.00 96.62 165 GLN A N 1
ATOM 1394 C CA . GLN A 1 165 ? -5.670 6.914 16.551 1.00 96.62 165 GLN A CA 1
ATOM 1395 C C . GLN A 1 165 ? -4.292 7.134 17.182 1.00 96.62 165 GLN A C 1
ATOM 1397 O O . GLN A 1 165 ? -4.209 7.224 18.404 1.00 96.62 165 GLN A O 1
ATOM 1402 N N . SER A 1 166 ? -3.228 7.291 16.386 1.00 94.06 166 SER A N 1
ATOM 1403 C CA . SER A 1 166 ? -1.879 7.559 16.911 1.00 94.06 166 SER A CA 1
ATOM 1404 C C . SER A 1 166 ? -1.775 8.909 17.633 1.00 94.06 166 SER A C 1
ATOM 1406 O O . SER A 1 166 ? -0.860 9.117 18.424 1.00 94.06 166 SER A O 1
ATOM 1408 N N . LYS A 1 167 ? -2.699 9.841 17.362 1.00 94.38 167 LYS A N 1
ATOM 1409 C CA . LYS A 1 167 ? -2.830 11.137 18.053 1.00 94.38 167 LYS A CA 1
ATOM 1410 C C . LYS A 1 167 ? -3.750 11.081 19.279 1.00 94.38 167 LYS A C 1
ATOM 1412 O O . LYS A 1 167 ? -3.929 12.097 19.942 1.00 94.38 167 LYS A O 1
ATOM 1417 N N . GLY A 1 168 ? -4.350 9.927 19.569 1.00 92.75 168 GLY A N 1
ATOM 1418 C CA . GLY A 1 168 ? -5.287 9.743 20.678 1.00 92.75 168 GLY A CA 1
ATOM 1419 C C . GLY A 1 168 ? -6.728 10.184 20.391 1.00 92.75 168 GLY A C 1
ATOM 1420 O O . GLY A 1 168 ? -7.583 10.037 21.263 1.00 92.75 168 GLY A O 1
ATOM 1421 N N . ASP A 1 169 ? -7.053 10.663 19.184 1.00 97.50 169 ASP A N 1
ATOM 1422 C CA . ASP A 1 169 ? -8.439 10.985 18.810 1.00 97.50 169 ASP A CA 1
ATOM 1423 C C . ASP A 1 169 ? -9.193 9.715 18.389 1.00 97.50 169 ASP A C 1
ATOM 1425 O O . ASP A 1 169 ? -9.503 9.471 17.218 1.00 97.50 169 ASP A O 1
ATOM 1429 N N . LEU A 1 170 ? -9.491 8.875 19.382 1.00 96.50 170 LEU A N 1
ATOM 1430 C CA . LEU A 1 170 ? -10.162 7.588 19.191 1.00 96.50 170 LEU A CA 1
ATOM 1431 C C . LEU A 1 170 ? -11.565 7.741 18.592 1.00 96.50 170 LEU A C 1
ATOM 1433 O O . LEU A 1 170 ? -12.001 6.896 17.808 1.00 96.50 170 LEU A O 1
ATOM 1437 N N . LYS A 1 171 ? -12.278 8.829 18.913 1.00 98.31 171 LYS A N 1
ATOM 1438 C CA . LYS A 1 171 ? -13.620 9.086 18.372 1.00 98.31 171 LYS A CA 1
ATOM 1439 C C . LYS A 1 171 ? -13.559 9.371 16.875 1.00 98.31 171 LYS A C 1
ATOM 1441 O O . LYS A 1 171 ? -14.374 8.826 16.128 1.00 98.31 171 LYS A O 1
ATOM 1446 N N . ALA A 1 172 ? -12.632 10.220 16.431 1.00 98.50 172 ALA A N 1
ATOM 1447 C CA . ALA A 1 172 ? -12.449 10.488 15.010 1.00 98.50 172 ALA A CA 1
ATOM 1448 C C . ALA A 1 172 ? -11.879 9.274 14.271 1.00 98.50 172 ALA A C 1
ATOM 1450 O O . ALA A 1 172 ? -12.368 8.956 13.187 1.00 98.50 172 ALA A O 1
ATOM 1451 N N . ALA A 1 173 ? -10.946 8.542 14.886 1.00 98.50 173 ALA A N 1
ATOM 1452 C CA . ALA A 1 173 ? -10.424 7.297 14.334 1.00 98.50 173 ALA A CA 1
ATOM 1453 C C . ALA A 1 173 ? -11.541 6.276 14.068 1.00 98.50 173 ALA A C 1
ATOM 1455 O O . ALA A 1 173 ? -11.652 5.768 12.956 1.00 98.50 173 ALA A O 1
ATOM 1456 N N . CYS A 1 174 ? -12.441 6.049 15.034 1.00 98.62 174 CYS A N 1
ATOM 1457 C CA . CYS A 1 174 ? -13.592 5.160 14.847 1.00 98.62 174 CYS A CA 1
ATOM 1458 C C . CYS A 1 174 ? -14.488 5.592 13.675 1.00 98.62 174 CYS A C 1
ATOM 1460 O O . CYS A 1 174 ? -14.994 4.742 12.947 1.00 98.62 174 CYS A O 1
ATOM 1462 N N . ARG A 1 175 ? -14.702 6.900 13.468 1.00 98.50 175 ARG A N 1
ATOM 1463 C CA . ARG A 1 175 ? -15.482 7.389 12.316 1.00 98.50 175 ARG A CA 1
ATOM 1464 C C . ARG A 1 175 ? -14.774 7.095 10.994 1.00 98.50 175 ARG A C 1
ATOM 1466 O O . ARG A 1 175 ? -15.417 6.604 10.073 1.00 98.50 175 ARG A O 1
ATOM 1473 N N . ALA A 1 176 ? -13.469 7.348 10.922 1.00 98.62 176 ALA A N 1
ATOM 1474 C CA . ALA A 1 176 ? -12.669 7.084 9.729 1.00 98.62 176 ALA A CA 1
ATOM 1475 C C . ALA A 1 176 ? -12.597 5.581 9.405 1.00 98.62 176 ALA A C 1
ATOM 1477 O O . ALA A 1 176 ? -12.828 5.193 8.263 1.00 98.62 176 ALA A O 1
ATOM 1478 N N . TYR A 1 177 ? -12.385 4.718 10.403 1.00 98.44 177 TYR A N 1
ATOM 1479 C CA . TYR A 1 177 ? -12.403 3.266 10.199 1.00 98.44 177 TYR A CA 1
ATOM 1480 C C . TYR A 1 177 ? -13.775 2.748 9.779 1.00 98.44 177 TYR A C 1
ATOM 1482 O O . TYR A 1 177 ? -13.857 1.909 8.889 1.00 98.44 177 TYR A O 1
ATOM 1490 N N . ASN A 1 178 ? -14.856 3.276 10.355 1.00 97.88 178 ASN A N 1
ATOM 1491 C CA . ASN A 1 178 ? -16.204 2.931 9.916 1.00 97.88 178 ASN A CA 1
ATOM 1492 C C . ASN A 1 178 ? -16.445 3.346 8.457 1.00 97.88 178 ASN A C 1
ATOM 1494 O O . ASN A 1 178 ? -16.998 2.569 7.689 1.00 97.88 178 ASN A O 1
ATOM 1498 N N . GLN A 1 179 ? -15.989 4.536 8.052 1.00 98.31 179 GLN A N 1
ATOM 1499 C CA . GLN A 1 179 ? -16.076 4.971 6.657 1.00 98.31 179 GLN A CA 1
ATOM 1500 C C . GLN A 1 179 ? -15.241 4.087 5.724 1.00 98.31 179 GLN A C 1
ATOM 1502 O O . GLN A 1 179 ? -15.710 3.717 4.653 1.00 98.31 179 GLN A O 1
ATOM 1507 N N . SER A 1 180 ? -14.027 3.719 6.141 1.00 97.94 180 SER A N 1
ATOM 1508 C CA . SER A 1 180 ? -13.171 2.784 5.411 1.00 97.94 180 SER A CA 1
ATOM 1509 C C . SER A 1 180 ? -13.874 1.442 5.207 1.00 97.94 180 SER A C 1
ATOM 1511 O O . SER A 1 180 ? -14.013 1.005 4.071 1.00 97.94 180 SER A O 1
ATOM 1513 N N . LYS A 1 181 ? -14.433 0.869 6.280 1.00 95.88 181 LYS A N 1
ATOM 1514 C CA . LYS A 1 181 ? -15.175 -0.397 6.267 1.00 95.88 181 LYS A CA 1
ATOM 1515 C C . LYS A 1 181 ? -16.377 -0.361 5.321 1.00 95.88 181 LYS A C 1
ATOM 1517 O O . LYS A 1 181 ? -16.582 -1.309 4.576 1.00 95.88 181 LYS A O 1
ATOM 1522 N N . LEU A 1 182 ? -17.146 0.731 5.308 1.00 96.25 182 LEU A N 1
ATOM 1523 C CA . LEU A 1 182 ? -18.290 0.897 4.397 1.00 96.25 182 LEU A CA 1
ATOM 1524 C C . LEU A 1 182 ? -17.887 0.914 2.912 1.00 96.25 182 LEU A C 1
ATOM 1526 O O . LEU A 1 182 ? -18.716 0.621 2.055 1.00 96.25 182 LEU A O 1
ATOM 1530 N N . LEU A 1 183 ? -16.640 1.283 2.610 1.00 96.31 183 LEU A N 1
ATOM 1531 C CA . LEU A 1 183 ? -16.082 1.334 1.256 1.00 96.31 183 LEU A CA 1
ATOM 1532 C C . LEU A 1 183 ? -15.226 0.101 0.919 1.00 96.31 183 LEU A C 1
ATOM 1534 O O . LEU A 1 183 ? -14.785 -0.043 -0.223 1.00 96.31 183 LEU A O 1
ATOM 1538 N N . SER A 1 184 ? -14.932 -0.747 1.906 1.00 92.44 184 SER A N 1
ATOM 1539 C CA . SER A 1 184 ? -14.068 -1.915 1.760 1.00 92.44 184 SER A CA 1
ATOM 1540 C C . SER A 1 184 ? -14.763 -3.020 0.968 1.00 92.44 184 SER A C 1
ATOM 1542 O O . SER A 1 184 ? -15.980 -3.195 1.017 1.00 92.44 184 SER A O 1
ATOM 1544 N N . GLN A 1 185 ? -13.964 -3.801 0.243 1.00 85.31 185 GLN A N 1
ATOM 1545 C CA . GLN A 1 185 ? -14.447 -5.043 -0.358 1.00 85.31 185 GLN A CA 1
ATOM 1546 C C . GLN A 1 185 ? -14.794 -6.059 0.746 1.00 85.31 185 GLN A C 1
ATOM 1548 O O . GLN A 1 185 ? -14.183 -6.004 1.813 1.00 85.31 185 GLN A O 1
ATOM 1553 N N . PRO A 1 186 ? -15.699 -7.030 0.509 1.00 76.00 186 PRO A N 1
ATOM 1554 C CA . PRO A 1 186 ? -16.162 -7.957 1.552 1.00 76.00 186 PRO A CA 1
ATOM 1555 C C . PRO A 1 186 ? -15.064 -8.746 2.287 1.00 76.00 186 PRO A C 1
ATOM 1557 O O . PRO A 1 186 ? -15.270 -9.190 3.409 1.00 76.00 186 PRO A O 1
ATOM 1560 N N . TYR A 1 187 ? -13.898 -8.934 1.663 1.00 75.94 187 TYR A N 1
ATOM 1561 C CA . TYR A 1 187 ? -12.752 -9.655 2.231 1.00 75.94 187 TYR A CA 1
ATOM 1562 C C . TYR A 1 187 ? -11.697 -8.739 2.883 1.00 75.94 187 TYR A C 1
ATOM 1564 O O . TYR A 1 187 ? -10.725 -9.233 3.461 1.00 75.94 187 TYR A O 1
ATOM 1572 N N . ASP A 1 188 ? -11.848 -7.415 2.789 1.00 86.75 188 ASP A N 1
ATOM 1573 C CA . ASP A 1 188 ? -10.923 -6.449 3.386 1.00 86.75 188 ASP A CA 1
ATOM 1574 C C . ASP A 1 188 ? -11.269 -6.213 4.860 1.00 86.75 188 ASP A C 1
ATOM 1576 O O . ASP A 1 188 ? -12.054 -5.352 5.254 1.00 86.75 188 ASP A O 1
ATOM 1580 N N . TRP A 1 189 ? -10.640 -7.031 5.691 1.00 89.38 189 TRP A N 1
ATOM 1581 C CA . TRP A 1 189 ? -10.813 -7.079 7.136 1.00 89.38 189 TRP A CA 1
ATOM 1582 C C . TRP A 1 189 ? -10.184 -5.897 7.887 1.00 89.38 189 TRP A C 1
ATOM 1584 O O . TRP A 1 189 ? -10.483 -5.690 9.066 1.00 89.38 189 TRP A O 1
ATOM 1594 N N . GLN A 1 190 ? -9.268 -5.150 7.258 1.00 93.19 190 GLN A N 1
ATOM 1595 C CA . GLN A 1 190 ? -8.370 -4.229 7.964 1.00 93.19 190 GLN A CA 1
ATOM 1596 C C . GLN A 1 190 ? -9.144 -3.136 8.697 1.00 93.19 190 GLN A C 1
ATOM 1598 O O . GLN A 1 190 ? -8.872 -2.864 9.868 1.00 93.19 190 GLN A O 1
ATOM 1603 N N . ALA A 1 191 ? -10.139 -2.548 8.034 1.00 95.19 191 ALA A N 1
ATOM 1604 C CA . ALA A 1 191 ? -10.957 -1.485 8.600 1.00 95.19 191 ALA A CA 1
ATOM 1605 C C . ALA A 1 191 ? -11.830 -1.972 9.765 1.00 95.19 191 ALA A C 1
ATOM 1607 O O . ALA A 1 191 ? -11.848 -1.326 10.813 1.00 95.19 191 ALA A O 1
ATOM 1608 N N . ALA A 1 192 ? -12.486 -3.130 9.626 1.00 93.00 192 ALA A N 1
ATOM 1609 C CA . ALA A 1 192 ? -13.282 -3.741 10.693 1.00 93.00 192 ALA A CA 1
ATOM 1610 C C . ALA A 1 192 ? -12.418 -4.079 11.919 1.00 93.00 192 ALA A C 1
ATOM 1612 O O . ALA A 1 192 ? -12.756 -3.714 13.045 1.00 93.00 192 ALA A O 1
ATOM 1613 N N . PHE A 1 193 ? -11.238 -4.670 11.703 1.00 92.81 193 PHE A N 1
ATOM 1614 C CA . PHE A 1 193 ? -10.284 -4.952 12.776 1.00 92.81 193 PHE A CA 1
ATOM 1615 C C . PHE A 1 193 ? -9.855 -3.679 13.513 1.00 92.81 193 PHE A C 1
ATOM 1617 O O . PHE A 1 193 ? -9.812 -3.642 14.745 1.00 92.81 193 PHE A O 1
ATOM 1624 N N . ARG A 1 194 ? -9.517 -2.617 12.771 1.00 95.00 194 ARG A N 1
ATOM 1625 C CA . ARG A 1 194 ? -9.069 -1.355 13.373 1.00 95.00 194 ARG A CA 1
ATOM 1626 C C . ARG A 1 194 ? -10.202 -0.629 14.092 1.00 95.00 194 ARG A C 1
ATOM 1628 O O . ARG A 1 194 ? -9.963 -0.091 15.172 1.00 95.00 194 ARG A O 1
ATOM 1635 N N . LEU A 1 195 ? -11.420 -0.676 13.554 1.00 96.75 195 LEU A N 1
ATOM 1636 C CA . LEU A 1 195 ? -12.616 -0.156 14.210 1.00 96.75 195 LEU A CA 1
ATOM 1637 C C . LEU A 1 195 ? -12.872 -0.873 15.538 1.00 96.75 195 LEU A C 1
ATOM 1639 O O . LEU A 1 195 ? -12.998 -0.207 16.563 1.00 96.75 195 LEU A O 1
ATOM 1643 N N . TRP A 1 196 ? -12.875 -2.207 15.541 1.00 94.56 196 TRP A N 1
ATOM 1644 C CA . TRP A 1 196 ? -13.028 -3.019 16.750 1.00 94.56 196 TRP A CA 1
ATOM 1645 C C . TRP A 1 196 ? -12.014 -2.635 17.835 1.00 94.56 196 TRP A C 1
ATOM 1647 O O . TRP A 1 196 ? -12.400 -2.293 18.954 1.00 94.56 196 TRP A O 1
ATOM 1657 N N . LYS A 1 197 ? -10.721 -2.587 17.492 1.00 91.44 197 LYS A N 1
ATOM 1658 C CA . LYS A 1 197 ? -9.657 -2.193 18.429 1.00 91.44 197 LYS A CA 1
ATOM 1659 C C . LYS A 1 197 ? -9.821 -0.766 18.951 1.00 91.44 197 LYS A C 1
ATOM 1661 O O . LYS A 1 197 ? -9.674 -0.534 20.146 1.00 91.44 197 LYS A O 1
ATOM 1666 N N . ALA A 1 198 ? -10.149 0.191 18.086 1.00 94.31 198 ALA A N 1
ATOM 1667 C CA . ALA A 1 198 ? -10.361 1.574 18.505 1.00 94.31 198 ALA A CA 1
ATOM 1668 C C . ALA A 1 198 ? -11.582 1.727 19.431 1.00 94.31 198 ALA A C 1
ATOM 1670 O O . ALA A 1 198 ? -11.548 2.547 20.347 1.00 94.31 198 ALA A O 1
ATOM 1671 N N . LEU A 1 199 ? -12.635 0.926 19.235 1.00 94.75 199 LEU A N 1
ATOM 1672 C CA . LEU A 1 199 ? -13.819 0.914 20.100 1.00 94.75 199 LEU A CA 1
ATOM 1673 C C . LEU A 1 199 ? -13.529 0.326 21.484 1.00 94.75 199 LEU A C 1
ATOM 1675 O O . LEU A 1 199 ? -14.046 0.853 22.469 1.00 94.75 199 LEU A O 1
ATOM 1679 N N . LEU A 1 200 ? -12.688 -0.711 21.569 1.00 89.00 200 LEU A N 1
ATOM 1680 C CA . LEU A 1 200 ? -12.213 -1.248 22.850 1.00 89.00 200 LEU A CA 1
ATOM 1681 C C . LEU A 1 200 ? -11.454 -0.180 23.643 1.00 89.00 200 LEU A C 1
ATOM 1683 O O . LEU A 1 200 ? -11.795 0.077 24.794 1.00 89.00 200 LEU A O 1
ATOM 1687 N N . LEU A 1 201 ? -10.503 0.506 23.000 1.00 89.00 201 LEU A N 1
ATOM 1688 C CA . LEU A 1 201 ? -9.753 1.613 23.608 1.00 89.00 201 LEU A CA 1
ATOM 1689 C C . LEU A 1 201 ? -10.652 2.786 24.024 1.00 89.00 201 LEU A C 1
ATOM 1691 O O . LEU A 1 201 ? -10.383 3.458 25.016 1.00 89.00 201 LEU A O 1
ATOM 1695 N N . LEU A 1 202 ? -11.720 3.046 23.266 1.00 92.81 202 LEU A N 1
ATOM 1696 C CA . LEU A 1 202 ? -12.700 4.086 23.580 1.00 92.81 202 LEU A CA 1
ATOM 1697 C C . LEU A 1 202 ? -13.634 3.693 24.744 1.00 92.81 202 LEU A C 1
ATOM 1699 O O . LEU A 1 202 ? -14.321 4.560 25.282 1.00 92.81 202 LEU A O 1
ATOM 1703 N N . GLY A 1 203 ? -13.683 2.410 25.119 1.00 91.19 203 GLY A N 1
ATOM 1704 C CA . GLY A 1 203 ? -14.603 1.875 26.127 1.00 91.19 203 GLY A CA 1
ATOM 1705 C C . GLY A 1 203 ? -16.030 1.623 25.619 1.00 91.19 203 GLY A C 1
ATOM 1706 O O . GLY A 1 203 ? -16.945 1.444 26.422 1.00 91.19 203 GLY A O 1
ATOM 1707 N N . ASP A 1 204 ? -16.261 1.592 24.301 1.00 95.06 204 ASP A N 1
ATOM 1708 C CA . ASP A 1 204 ? -17.583 1.325 23.712 1.00 95.06 204 ASP A CA 1
ATOM 1709 C C . ASP A 1 204 ? -17.802 -0.183 23.510 1.00 95.06 204 ASP A C 1
ATOM 1711 O O . ASP A 1 204 ? -17.775 -0.712 22.393 1.00 95.06 204 ASP A O 1
ATOM 1715 N N . ALA A 1 205 ? -18.020 -0.889 24.623 1.00 91.38 205 ALA A N 1
ATOM 1716 C CA . ALA A 1 205 ? -18.158 -2.346 24.645 1.00 91.38 205 ALA A CA 1
ATOM 1717 C C . ALA A 1 205 ? -19.286 -2.858 23.732 1.00 91.38 205 ALA A C 1
ATOM 1719 O O . ALA A 1 205 ? -19.149 -3.890 23.076 1.00 91.38 205 ALA A O 1
ATOM 1720 N N . ARG A 1 206 ? -20.401 -2.118 23.640 1.00 95.69 206 ARG A N 1
ATOM 1721 C CA . ARG A 1 206 ? -21.569 -2.535 22.852 1.00 95.69 206 ARG A CA 1
ATOM 1722 C C . ARG A 1 206 ? -21.270 -2.532 21.354 1.00 95.69 206 ARG A C 1
ATOM 1724 O O . ARG A 1 206 ? -21.753 -3.410 20.641 1.00 95.69 206 ARG A O 1
ATOM 1731 N N . ARG A 1 207 ? -20.558 -1.522 20.846 1.00 95.19 207 ARG A N 1
ATOM 1732 C CA . ARG A 1 207 ? -20.141 -1.494 19.436 1.00 95.19 207 ARG A CA 1
ATOM 1733 C C . ARG A 1 207 ? -18.993 -2.458 19.186 1.00 95.19 207 ARG A C 1
ATOM 1735 O O . ARG A 1 207 ? -19.050 -3.166 18.190 1.00 95.19 207 ARG A O 1
ATOM 1742 N N . ALA A 1 208 ? -18.016 -2.526 20.091 1.00 92.00 208 ALA A N 1
ATOM 1743 C CA . ALA A 1 208 ? -16.895 -3.453 19.968 1.00 92.00 208 ALA A CA 1
ATOM 1744 C C . ALA A 1 208 ? -17.373 -4.908 19.823 1.00 92.00 208 ALA A C 1
ATOM 1746 O O . ALA A 1 208 ? -16.937 -5.588 18.904 1.00 92.00 208 ALA A O 1
ATOM 1747 N N . ALA A 1 209 ? -18.338 -5.350 20.639 1.00 91.00 209 ALA A N 1
ATOM 1748 C CA . ALA A 1 209 ? -18.889 -6.705 20.553 1.00 91.00 209 ALA A CA 1
ATOM 1749 C C . ALA A 1 209 ? -19.506 -7.029 19.177 1.00 91.00 209 ALA A C 1
ATOM 1751 O O . ALA A 1 209 ? -19.345 -8.139 18.680 1.00 91.00 209 ALA A O 1
ATOM 1752 N N . ARG A 1 210 ? -20.167 -6.057 18.529 1.00 92.00 210 ARG A N 1
ATOM 1753 C CA . ARG A 1 210 ? -20.733 -6.250 17.180 1.00 92.00 210 ARG A CA 1
ATOM 1754 C C . ARG A 1 210 ? -19.654 -6.401 16.115 1.00 92.00 210 ARG A C 1
ATOM 1756 O O . ARG A 1 210 ? -19.758 -7.266 15.256 1.00 92.00 210 ARG A O 1
ATOM 1763 N N . GLU A 1 211 ? -18.623 -5.563 16.179 1.00 90.94 211 GLU A N 1
ATOM 1764 C CA . GLU A 1 211 ? -17.497 -5.645 15.243 1.00 90.94 211 GLU A CA 1
ATOM 1765 C C . GLU A 1 211 ? -16.715 -6.951 15.422 1.00 90.94 211 GLU A C 1
ATOM 1767 O O . GLU A 1 211 ? -16.262 -7.551 14.450 1.00 90.94 211 GLU A O 1
ATOM 1772 N N . GLU A 1 212 ? -16.589 -7.427 16.660 1.00 89.12 212 GLU A N 1
ATOM 1773 C CA . GLU A 1 212 ? -15.957 -8.708 16.952 1.00 89.12 212 GLU A CA 1
ATOM 1774 C C . GLU A 1 212 ? -16.728 -9.888 16.354 1.00 89.12 212 GLU A C 1
ATOM 1776 O O . GLU A 1 212 ? -16.119 -10.775 15.761 1.00 89.12 212 GLU A O 1
ATOM 1781 N N . GLU A 1 213 ? -18.057 -9.903 16.483 1.00 89.44 213 GLU A N 1
ATOM 1782 C CA . GLU A 1 213 ? -18.913 -10.943 15.905 1.00 89.44 213 GLU A CA 1
ATOM 1783 C C . GLU A 1 213 ? -18.767 -11.014 14.378 1.00 89.44 213 GLU A C 1
ATOM 1785 O O . GLU A 1 213 ? -18.616 -12.100 13.812 1.00 89.44 213 GLU A O 1
ATOM 1790 N N . GLU A 1 214 ? -18.704 -9.861 13.711 1.00 86.56 214 GLU A N 1
ATOM 1791 C CA . GLU A 1 214 ? -18.461 -9.792 12.271 1.00 86.56 214 GLU A CA 1
ATOM 1792 C C . GLU A 1 214 ? -17.079 -10.348 11.899 1.00 86.56 214 GLU A C 1
ATOM 1794 O O . GLU A 1 214 ? -16.972 -11.201 11.015 1.00 86.56 214 GLU A O 1
ATOM 1799 N N . LEU A 1 215 ? -16.020 -9.964 12.619 1.00 86.50 215 LEU A N 1
ATOM 1800 C CA . LEU A 1 215 ? -14.677 -10.512 12.399 1.00 86.50 215 LEU A CA 1
ATOM 1801 C C . LEU A 1 215 ? -14.619 -12.026 12.661 1.00 86.50 215 LEU A C 1
ATOM 1803 O O . LEU A 1 215 ? -13.961 -12.751 11.913 1.00 86.50 215 LEU A O 1
ATOM 1807 N N . ARG A 1 216 ? -15.335 -12.530 13.678 1.00 86.69 216 ARG A N 1
ATOM 1808 C CA . ARG A 1 216 ? -15.475 -13.974 13.947 1.00 86.69 216 ARG A CA 1
ATOM 1809 C C . ARG A 1 216 ? -16.157 -14.694 12.792 1.00 86.69 216 ARG A C 1
ATOM 1811 O O . ARG A 1 216 ? -15.758 -15.812 12.485 1.00 86.69 216 ARG A O 1
ATOM 1818 N N . SER A 1 217 ? -17.142 -14.073 12.148 1.00 84.19 217 SER A N 1
ATOM 1819 C CA . SER A 1 217 ? -17.803 -14.657 10.978 1.00 84.19 217 SER A CA 1
ATOM 1820 C C . SER A 1 217 ? -16.877 -14.743 9.755 1.00 84.19 217 SER A C 1
ATOM 1822 O O . SER A 1 217 ? -16.941 -15.720 9.014 1.00 84.19 217 SER A O 1
ATOM 1824 N N . LEU A 1 218 ? -15.972 -13.770 9.583 1.00 75.94 218 LEU A N 1
ATOM 1825 C CA . LEU A 1 218 ? -15.032 -13.710 8.456 1.00 75.94 218 LEU A CA 1
ATOM 1826 C C . LEU A 1 218 ? -13.830 -14.646 8.618 1.00 75.94 218 LEU A C 1
ATOM 1828 O O . LEU A 1 218 ? -13.369 -15.248 7.651 1.00 75.94 218 LEU A O 1
ATOM 1832 N N . TRP A 1 219 ? -13.295 -14.747 9.831 1.00 75.69 219 TRP A N 1
ATOM 1833 C CA . TRP A 1 219 ? -12.029 -15.434 10.101 1.00 75.69 219 TRP A CA 1
ATOM 1834 C C . TRP A 1 219 ? -12.182 -16.722 10.909 1.00 75.69 219 TRP A C 1
ATOM 1836 O O . TRP A 1 219 ? -11.261 -17.532 11.011 1.00 75.69 219 TRP A O 1
ATOM 1846 N N . GLY A 1 220 ? -13.344 -16.940 11.512 1.00 73.88 220 GLY A N 1
ATOM 1847 C CA . GLY A 1 220 ? -13.514 -17.975 12.517 1.00 73.88 220 GLY A CA 1
ATOM 1848 C C . GLY A 1 220 ? -12.796 -17.643 13.836 1.00 73.88 220 GLY A C 1
ATOM 1849 O O . GLY A 1 220 ? -11.963 -16.734 13.929 1.00 73.88 220 GLY A O 1
ATOM 1850 N N . PRO A 1 221 ? -13.102 -18.392 14.907 1.00 68.88 221 PRO A N 1
ATOM 1851 C CA . PRO A 1 221 ? -12.616 -18.094 16.254 1.00 68.88 221 PRO A CA 1
ATOM 1852 C C . PRO A 1 221 ? -11.104 -18.293 16.408 1.00 68.88 221 PRO A C 1
ATOM 1854 O O . PRO A 1 221 ? -10.467 -17.562 17.162 1.00 68.88 221 PRO A O 1
ATOM 1857 N N . VAL A 1 222 ? -10.527 -19.261 15.687 1.00 62.91 222 VAL A N 1
ATOM 1858 C CA . VAL A 1 222 ? -9.097 -19.580 15.771 1.00 62.91 222 VAL A CA 1
ATOM 1859 C C . VAL A 1 222 ? -8.274 -18.437 15.192 1.00 62.91 222 VAL A C 1
ATOM 1861 O O . VAL A 1 222 ? -7.433 -17.878 15.887 1.00 62.91 222 VAL A O 1
ATOM 1864 N N . GLN A 1 223 ? -8.541 -18.049 13.943 1.00 65.56 223 GLN A N 1
ATOM 1865 C CA . GLN A 1 223 ? -7.776 -17.010 13.259 1.00 65.56 223 GLN A CA 1
ATOM 1866 C C . GLN A 1 223 ? -7.934 -15.646 13.949 1.00 65.56 223 GLN A C 1
ATOM 1868 O O . GLN A 1 223 ? -6.945 -14.929 14.076 1.00 65.56 223 GLN A O 1
ATOM 1873 N N . LEU A 1 224 ? -9.115 -15.329 14.499 1.00 68.31 224 LEU A N 1
ATOM 1874 C CA . LEU A 1 224 ? -9.288 -14.131 15.326 1.00 68.31 224 LEU A CA 1
ATOM 1875 C C . LEU A 1 224 ? -8.429 -14.166 16.605 1.00 68.31 224 LEU A C 1
ATOM 1877 O O . LEU A 1 224 ? -7.836 -13.151 16.963 1.00 68.31 224 LEU A O 1
ATOM 1881 N N . GLY A 1 225 ? -8.306 -15.329 17.258 1.00 61.31 225 GLY A N 1
ATOM 1882 C CA . GLY A 1 225 ? -7.457 -15.509 18.442 1.00 61.31 225 GLY A CA 1
ATOM 1883 C C . GLY A 1 225 ? -5.963 -15.276 18.174 1.00 61.31 225 GLY A C 1
ATOM 1884 O O . GLY A 1 225 ? -5.275 -14.684 19.002 1.00 61.31 225 GLY A O 1
ATOM 1885 N N . TRP A 1 226 ? -5.465 -15.651 16.990 1.00 55.56 226 TRP A N 1
ATOM 1886 C CA . TRP A 1 226 ? -4.075 -15.391 16.579 1.00 55.56 226 TRP A CA 1
ATOM 1887 C C . TRP A 1 226 ? -3.775 -13.903 16.352 1.00 55.56 226 TRP A C 1
ATOM 1889 O O . TRP A 1 226 ? -2.637 -13.471 16.510 1.00 55.56 226 TRP A O 1
ATOM 1899 N N . TYR A 1 227 ? -4.776 -13.084 16.030 1.00 57.12 227 TYR A N 1
ATOM 1900 C CA . TYR A 1 227 ? -4.599 -11.632 15.882 1.00 57.12 227 TYR A CA 1
ATOM 1901 C C . TYR A 1 227 ? -4.590 -10.863 17.200 1.00 57.12 227 TYR A C 1
ATOM 1903 O O . TYR A 1 227 ? -4.375 -9.650 17.206 1.00 57.12 227 TYR A O 1
ATOM 1911 N N . GLY A 1 228 ? -4.749 -11.583 18.308 1.00 51.28 228 GLY A N 1
ATOM 1912 C CA . GLY A 1 228 ? -4.401 -11.110 19.632 1.00 51.28 228 GLY A CA 1
ATOM 1913 C C . GLY A 1 228 ? -2.907 -11.185 19.933 1.00 51.28 228 GLY A C 1
ATOM 1914 O O . GLY A 1 228 ? -2.554 -10.784 21.020 1.00 51.28 228 GLY A O 1
ATOM 1915 N N . THR A 1 229 ? -2.011 -11.687 19.069 1.00 44.25 229 THR A N 1
ATOM 1916 C CA . THR A 1 229 ? -0.595 -11.882 19.453 1.00 44.25 229 THR A CA 1
ATOM 1917 C C . THR A 1 229 ? 0.328 -10.690 19.158 1.00 44.25 229 THR A C 1
ATOM 1919 O O . THR A 1 229 ? 0.138 -9.998 18.158 1.00 44.25 229 THR A O 1
ATOM 1922 N N . ASP A 1 230 ? 1.366 -10.485 19.973 1.00 48.31 230 ASP A N 1
ATOM 1923 C CA . ASP A 1 230 ? 2.412 -9.486 19.743 1.00 48.31 230 ASP A CA 1
ATOM 1924 C C . ASP A 1 230 ? 3.389 -9.928 18.638 1.00 48.31 230 ASP A C 1
ATOM 1926 O O . ASP A 1 230 ? 3.260 -10.984 18.005 1.00 48.31 230 ASP A O 1
ATOM 1930 N N . VAL A 1 231 ? 4.400 -9.092 18.394 1.00 38.19 231 VAL A N 1
ATOM 1931 C CA . VAL A 1 231 ? 5.449 -9.332 17.394 1.00 38.19 231 VAL A CA 1
ATOM 1932 C C . VAL A 1 231 ? 6.295 -10.582 17.672 1.00 38.19 231 VAL A C 1
ATOM 1934 O O . VAL A 1 231 ? 6.915 -11.085 16.730 1.00 38.19 231 VAL A O 1
ATOM 1937 N N . ASP A 1 232 ? 6.222 -11.155 18.878 1.00 36.84 232 ASP A N 1
ATOM 1938 C CA . ASP A 1 232 ? 6.904 -12.386 19.305 1.00 36.84 232 ASP A CA 1
ATOM 1939 C C . ASP A 1 232 ? 5.984 -13.621 19.265 1.00 36.84 232 ASP A C 1
ATOM 1941 O O . ASP A 1 232 ? 6.421 -14.739 19.531 1.00 36.84 232 ASP A O 1
ATOM 1945 N N . GLY A 1 233 ? 4.709 -13.452 18.894 1.00 40.31 233 GLY A N 1
ATOM 1946 C CA . GLY A 1 233 ? 3.742 -14.551 18.834 1.00 40.31 233 GLY A CA 1
ATOM 1947 C C . GLY A 1 233 ? 3.164 -14.923 20.198 1.00 40.31 233 GLY A C 1
ATOM 1948 O O . GLY A 1 233 ? 2.513 -15.961 20.314 1.00 40.31 233 GLY A O 1
ATOM 1949 N N . ARG A 1 234 ? 3.359 -14.085 21.224 1.00 46.66 234 ARG A N 1
ATOM 1950 C CA . ARG A 1 234 ? 2.656 -14.230 22.501 1.00 46.66 234 ARG A CA 1
ATOM 1951 C C . ARG A 1 234 ? 1.252 -13.685 22.340 1.00 46.66 234 ARG A C 1
ATOM 1953 O O . ARG A 1 234 ? 1.101 -12.581 21.835 1.00 46.66 234 ARG A O 1
ATOM 1960 N N . ILE A 1 235 ? 0.235 -14.421 22.784 1.00 46.97 235 ILE A N 1
ATOM 1961 C CA . ILE A 1 235 ? -1.136 -13.898 22.878 1.00 46.97 235 ILE A CA 1
ATOM 1962 C C . ILE A 1 235 ? -1.098 -12.685 23.817 1.00 46.97 235 ILE A C 1
ATOM 1964 O O . ILE A 1 235 ? -0.840 -12.839 25.007 1.00 46.97 235 ILE A O 1
ATOM 1968 N N . VAL A 1 236 ? -1.314 -11.488 23.277 1.00 46.78 236 VAL A N 1
ATOM 1969 C CA . VAL A 1 236 ? -1.577 -10.265 24.036 1.00 46.78 236 VAL A CA 1
ATOM 1970 C C . VAL A 1 236 ? -3.003 -10.389 24.558 1.00 46.78 236 VAL A C 1
ATOM 1972 O O . VAL A 1 236 ? -3.940 -10.514 23.760 1.00 46.78 236 VAL A O 1
ATOM 1975 N N . PRO A 1 237 ? -3.199 -10.379 25.883 1.00 39.62 237 PRO A N 1
ATOM 1976 C CA . PRO A 1 237 ? -4.528 -10.266 26.455 1.00 39.62 237 PRO A CA 1
ATOM 1977 C C . PRO A 1 237 ? -5.234 -9.034 25.879 1.00 39.62 237 PRO A C 1
ATOM 1979 O O . PRO A 1 237 ? -4.605 -8.009 25.601 1.00 39.62 237 PRO A O 1
ATOM 1982 N N . HIS A 1 238 ? -6.545 -9.144 25.671 1.00 43.12 238 HIS A N 1
ATOM 1983 C CA . HIS A 1 238 ? -7.395 -8.015 25.304 1.00 43.12 238 HIS A CA 1
ATOM 1984 C C . HIS A 1 238 ? -7.076 -6.807 26.202 1.00 43.12 238 HIS A C 1
ATOM 1986 O O . HIS A 1 238 ? -6.903 -6.970 27.403 1.00 43.12 238 HIS A O 1
ATOM 1992 N N . GLU A 1 239 ? -7.050 -5.589 25.653 1.00 42.41 239 GLU A N 1
ATOM 1993 C CA . GLU A 1 239 ? -6.738 -4.341 26.387 1.00 42.41 239 GLU A CA 1
ATOM 1994 C C . GLU A 1 239 ? -7.609 -4.085 27.636 1.00 42.41 239 GLU A C 1
ATOM 1996 O O . GLU A 1 239 ? -7.301 -3.185 28.408 1.00 42.41 239 GLU A O 1
ATOM 2001 N N . ALA A 1 240 ? -8.658 -4.880 27.869 1.00 38.84 240 ALA A N 1
ATOM 2002 C CA . ALA A 1 240 ? -9.395 -4.904 29.131 1.00 38.84 240 ALA A CA 1
ATOM 2003 C C . ALA A 1 240 ? -8.564 -5.420 30.331 1.00 38.84 240 ALA A C 1
ATOM 2005 O O . ALA A 1 240 ? -8.939 -5.143 31.466 1.00 38.84 240 ALA A O 1
ATOM 2006 N N . ASP A 1 241 ? -7.431 -6.092 30.090 1.00 33.91 241 ASP A N 1
ATOM 2007 C CA . ASP A 1 241 ? -6.515 -6.612 31.118 1.00 33.91 241 ASP A CA 1
ATOM 2008 C C . ASP A 1 241 ? -5.213 -5.796 31.252 1.00 33.91 241 ASP A C 1
ATOM 2010 O O . ASP A 1 241 ? -4.263 -6.235 31.900 1.00 33.91 241 ASP A O 1
ATOM 2014 N N . LEU A 1 242 ? -5.139 -4.596 30.662 1.00 33.94 242 LEU A N 1
ATOM 2015 C CA . LEU A 1 242 ? -4.051 -3.655 30.938 1.00 33.94 242 LEU A CA 1
ATOM 2016 C C . LEU A 1 242 ? -4.472 -2.736 32.096 1.00 33.94 242 LEU A C 1
ATOM 2018 O O . LEU A 1 242 ? -5.233 -1.789 31.867 1.00 33.94 242 LEU A O 1
ATOM 2022 N N . PRO A 1 243 ? -3.990 -2.944 33.338 1.00 27.80 243 PRO A N 1
ATOM 2023 C CA . PRO A 1 243 ? -4.074 -1.896 34.335 1.00 27.80 243 PRO A CA 1
ATOM 2024 C C . PRO A 1 243 ? -3.250 -0.724 33.806 1.00 27.80 243 PRO A C 1
ATOM 2026 O O . PRO A 1 243 ? -2.044 -0.850 33.631 1.00 27.80 243 PRO A O 1
ATOM 2029 N N . LEU A 1 244 ? -3.945 0.372 33.487 1.00 32.81 244 LEU A N 1
ATOM 2030 C CA . LEU A 1 244 ? -3.448 1.748 33.485 1.00 32.81 244 LEU A CA 1
ATOM 2031 C C . LEU A 1 244 ? -1.917 1.848 33.406 1.00 32.81 244 LEU A C 1
ATOM 2033 O O . LEU A 1 244 ? -1.264 2.027 34.429 1.00 32.81 244 LEU A O 1
ATOM 2037 N N . LEU A 1 245 ? -1.348 1.825 32.200 1.00 30.30 245 LEU A N 1
ATOM 2038 C CA . LEU A 1 245 ? -0.012 2.385 31.985 1.00 30.30 245 LEU A CA 1
ATOM 2039 C C . LEU A 1 245 ? -0.145 3.915 31.982 1.00 30.30 245 LEU A C 1
ATOM 2041 O O . LEU A 1 245 ? -0.069 4.581 30.952 1.00 30.30 245 LEU A O 1
ATOM 2045 N N . ARG A 1 246 ? -0.455 4.446 33.169 1.00 28.23 246 ARG A N 1
ATOM 2046 C CA . ARG A 1 246 ? 0.140 5.687 33.640 1.00 28.23 246 ARG A CA 1
ATOM 2047 C C . ARG A 1 246 ? 1.536 5.300 34.102 1.00 28.23 246 ARG A C 1
ATOM 2049 O O . ARG A 1 246 ? 1.644 4.541 35.055 1.00 28.23 246 ARG A O 1
ATOM 2056 N N . ASP A 1 247 ? 2.527 5.798 33.386 1.00 34.00 247 ASP A N 1
ATOM 2057 C CA . ASP A 1 247 ? 3.681 6.498 33.946 1.00 34.00 247 ASP A CA 1
ATOM 2058 C C . ASP A 1 247 ? 4.088 7.578 32.935 1.00 34.00 247 ASP A C 1
ATOM 2060 O O . ASP A 1 247 ? 4.222 7.242 31.733 1.00 34.00 247 ASP A O 1
#

Organism: NCBI:txid33657